Protein AF-A0A834ANT7-F1 (afdb_monomer)

Mean predicted aligned error: 19.16 Å

Organism: NCBI:txid89673

Sequence (200 aa):
MSLPKEIGGCCSLTVFCVRDNRLTRIPAEVSQATELHVLDVAGNRLLHLPLSLTALKLKALWLSDNQSQPLLTFQTDTDLTTGEKVLTCVLLPQVPPEQTCQENLPRCGALESLVNDVSDEAWNERAVNRVSAIRFLEDDKDEDDNETRTLLRRATPHPGELKNMKKTVENLRNDMNAAKGLDSNKNEVNHALDRVTTSV

pLDDT: mean 76.5, std 21.65, range [34.84, 98.06]

Secondary structure (DSSP, 8-state):
-B--GGGGG-TT--EEE-TTS--SB--GGGGG-TT--EEE-TTS--S-EEGGGGGS--SEEE--TT-SSSS-PPEEEE-TTT--EEEE-TT-S---GGGGSSS---S-TTSTTSSTT--TTGGGS--TT---S-PPP--S--TT----------PPPPHHHHHHHHHHHHHHHHHHHHHHHHHTTSSSSS----------

Solvent-accessible surface area (backbone atoms only — not comparable to full-atom values): 12754 Å² total; per-residue (Å²): 85,66,60,70,58,68,57,18,72,40,45,82,41,41,70,47,79,55,55,70,40,68,34,42,41,63,47,54,38,53,37,50,16,60,48,28,27,34,43,33,48,19,57,23,38,28,57,48,40,42,48,44,54,73,75,32,70,57,72,26,49,41,61,45,92,87,58,91,57,51,61,78,81,69,46,82,48,64,42,88,89,78,68,44,61,25,31,40,42,97,68,45,57,33,74,56,75,80,51,74,82,58,76,83,82,92,82,63,100,82,51,81,89,70,62,89,78,69,68,92,73,58,88,82,61,76,84,84,74,77,73,70,91,74,78,78,83,82,69,98,75,74,97,76,75,90,62,80,91,64,90,74,90,71,83,82,71,56,75,68,54,50,52,50,52,50,50,54,54,53,50,53,52,50,53,53,53,52,52,55,57,55,65,70,66,70,76,77,80,85,83,82,87,87,88,81,88,82,89,135

Radius of gyration: 33.51 Å; Cα contacts (8 Å, |Δi|>4): 210; chains: 1; bounding box: 116×54×59 Å

Structure (mmCIF, N/CA/C/O backbone):
data_AF-A0A834ANT7-F1
#
_entry.id   AF-A0A834ANT7-F1
#
loop_
_atom_site.group_PDB
_atom_site.id
_atom_site.type_symbol
_atom_site.label_atom_id
_atom_site.label_alt_id
_atom_site.label_comp_id
_atom_site.label_asym_id
_atom_site.label_entity_id
_atom_site.label_seq_id
_atom_site.pdbx_PDB_ins_code
_atom_site.Cartn_x
_atom_site.Cartn_y
_atom_site.Cartn_z
_atom_site.occupancy
_atom_site.B_iso_or_equiv
_atom_site.auth_seq_id
_atom_site.auth_comp_id
_atom_site.auth_asym_id
_atom_site.auth_atom_id
_atom_site.pdbx_PDB_model_num
ATOM 1 N N . MET A 1 1 ? -9.244 14.700 -4.597 1.00 79.69 1 MET A N 1
ATOM 2 C CA . MET A 1 1 ? -10.505 14.079 -4.118 1.00 79.69 1 MET A CA 1
ATOM 3 C C . MET A 1 1 ? -10.150 13.169 -2.947 1.00 79.69 1 MET A C 1
ATOM 5 O O . MET A 1 1 ? -9.087 12.572 -2.990 1.00 79.69 1 MET A O 1
ATOM 9 N N . SER A 1 2 ? -10.948 13.103 -1.883 1.00 89.25 2 SER A N 1
ATOM 10 C CA . SER A 1 2 ? -10.659 12.277 -0.692 1.00 89.25 2 SER A CA 1
ATOM 11 C C . SER A 1 2 ? -11.793 11.289 -0.475 1.00 89.25 2 SER A C 1
ATOM 13 O O . SER A 1 2 ? -12.933 11.600 -0.818 1.00 89.25 2 SER A O 1
ATOM 15 N N . LEU A 1 3 ? -11.497 10.143 0.137 1.00 92.75 3 LEU A N 1
ATOM 16 C CA . LEU A 1 3 ? -12.549 9.290 0.684 1.00 92.75 3 LEU A CA 1
ATOM 17 C C . LEU A 1 3 ? -13.244 9.990 1.868 1.00 92.75 3 LEU A C 1
ATOM 19 O O . LEU A 1 3 ? -12.592 10.791 2.556 1.00 92.75 3 LEU A O 1
ATOM 23 N N . PRO A 1 4 ? -14.536 9.700 2.102 1.00 94.31 4 PRO A N 1
ATOM 24 C CA . PRO A 1 4 ? -15.257 10.140 3.293 1.00 94.31 4 PRO A CA 1
ATOM 25 C C . PRO A 1 4 ? -14.673 9.485 4.551 1.00 94.31 4 PRO A C 1
ATOM 27 O O . PRO A 1 4 ? -14.260 8.325 4.516 1.00 94.31 4 PRO A O 1
ATOM 30 N N . LYS A 1 5 ? -14.652 10.213 5.673 1.00 94.25 5 LYS A N 1
ATOM 31 C CA . LYS A 1 5 ? -14.134 9.707 6.961 1.00 94.25 5 LYS A CA 1
ATOM 32 C C . LYS A 1 5 ? -15.005 8.589 7.542 1.00 94.25 5 LYS A C 1
ATOM 34 O O . LYS A 1 5 ? -14.532 7.755 8.305 1.00 94.25 5 LYS A O 1
ATOM 39 N N . GLU A 1 6 ? -16.268 8.545 7.132 1.00 96.25 6 GLU A N 1
ATOM 40 C CA . GLU A 1 6 ? -17.286 7.584 7.547 1.00 96.25 6 GLU A CA 1
ATOM 41 C C . GLU A 1 6 ? -16.914 6.135 7.191 1.00 96.25 6 GLU A C 1
ATOM 43 O O . GLU A 1 6 ? -17.446 5.209 7.798 1.00 96.25 6 GLU A O 1
ATOM 48 N N . ILE A 1 7 ? -15.946 5.925 6.284 1.00 94.56 7 ILE A N 1
ATOM 49 C CA . ILE A 1 7 ? -15.369 4.603 5.996 1.00 94.56 7 ILE A CA 1
ATOM 50 C C . ILE A 1 7 ? -14.793 3.921 7.247 1.00 94.56 7 ILE A C 1
ATOM 52 O O . ILE A 1 7 ? -14.798 2.695 7.334 1.00 94.56 7 ILE A O 1
ATOM 56 N N . GLY A 1 8 ? -14.358 4.699 8.245 1.00 92.94 8 GLY A N 1
ATOM 57 C CA . GLY A 1 8 ? -13.896 4.169 9.527 1.00 92.94 8 GLY A CA 1
ATOM 5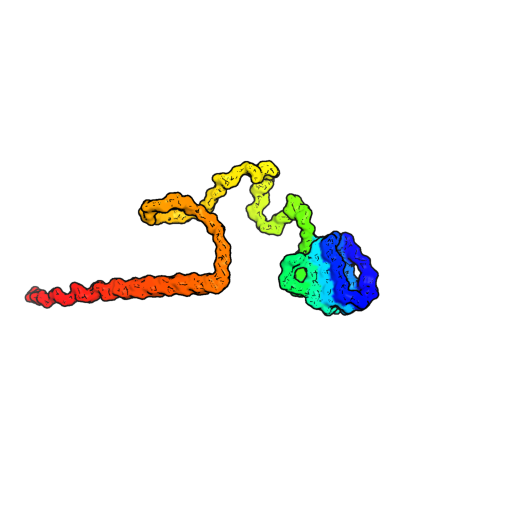8 C C . GLY A 1 8 ? -14.979 3.438 10.325 1.00 92.94 8 GLY A C 1
ATOM 59 O O . GLY A 1 8 ? -14.666 2.556 11.116 1.00 92.94 8 GLY A O 1
ATOM 60 N N . GLY A 1 9 ? -16.259 3.737 10.074 1.00 95.31 9 GLY A N 1
ATOM 61 C CA . GLY A 1 9 ? -17.388 3.046 10.700 1.00 95.31 9 GLY A CA 1
ATOM 62 C C . GLY A 1 9 ? -17.675 1.660 10.114 1.00 95.31 9 GLY A C 1
ATOM 63 O O . GLY A 1 9 ? -18.487 0.914 10.662 1.00 95.31 9 GLY A O 1
ATOM 64 N N . CYS A 1 10 ? -17.029 1.283 9.009 1.00 95.50 10 CYS A N 1
ATOM 65 C CA . CYS A 1 10 ? -17.207 -0.017 8.372 1.00 95.50 10 CYS A CA 1
ATOM 66 C C . CYS A 1 10 ? -16.357 -1.098 9.067 1.00 95.50 10 CYS A C 1
ATOM 68 O O . CYS A 1 10 ? -15.477 -1.694 8.452 1.00 95.50 10 CYS A O 1
ATOM 70 N N . CYS A 1 11 ? -16.619 -1.377 10.348 1.00 92.56 11 CYS A N 1
ATOM 71 C CA . CYS A 1 11 ? -15.779 -2.253 11.178 1.00 92.56 11 CYS A CA 1
ATOM 72 C C . CYS A 1 11 ? -15.645 -3.695 10.656 1.00 92.56 11 CYS A C 1
ATOM 74 O O . CYS A 1 11 ? -14.659 -4.353 10.959 1.00 92.56 11 CYS A O 1
ATOM 76 N N . SER A 1 12 ? -16.610 -4.187 9.873 1.00 96.31 12 SER A N 1
ATOM 77 C CA . SER A 1 12 ? -16.578 -5.530 9.265 1.00 96.31 12 SER A CA 1
ATOM 78 C C . SER A 1 12 ? -15.970 -5.560 7.857 1.00 96.31 12 SER A C 1
ATOM 80 O O . SER A 1 12 ? -16.021 -6.594 7.191 1.00 96.31 12 SER A O 1
ATOM 82 N N . LEU A 1 13 ? -15.449 -4.435 7.358 1.00 97.12 13 LEU A N 1
ATOM 83 C CA . LEU A 1 13 ? -14.861 -4.348 6.025 1.00 97.12 13 LEU A CA 1
ATOM 84 C C . LEU A 1 13 ? -13.523 -5.088 5.994 1.00 97.12 13 LEU A C 1
ATOM 86 O O . LEU A 1 13 ? -12.589 -4.687 6.673 1.00 97.12 13 LEU A O 1
ATOM 90 N N . THR A 1 14 ? -13.424 -6.139 5.179 1.00 97.75 14 THR A N 1
ATOM 91 C CA . THR A 1 14 ? -12.218 -6.983 5.089 1.00 97.75 14 THR A CA 1
ATOM 92 C C . THR A 1 14 ? -11.344 -6.672 3.881 1.00 97.75 14 THR A C 1
ATOM 94 O O . THR A 1 14 ? -10.114 -6.755 3.952 1.00 97.75 14 THR A O 1
ATOM 97 N N . VAL A 1 15 ? -11.978 -6.294 2.773 1.00 97.88 15 VAL A N 1
ATOM 98 C CA . VAL A 1 15 ? -11.341 -5.937 1.508 1.00 97.88 15 VAL A CA 1
ATOM 99 C C . VAL A 1 15 ? -11.928 -4.618 1.046 1.00 97.88 15 VAL A C 1
ATOM 101 O O . VAL A 1 15 ? -13.146 -4.480 0.939 1.00 97.88 15 VAL A O 1
ATOM 104 N N . PHE A 1 16 ? -11.062 -3.662 0.738 1.00 97.81 16 PHE A N 1
ATOM 105 C CA . PHE A 1 16 ? -11.464 -2.372 0.212 1.00 97.81 16 PHE A CA 1
ATOM 106 C C . PHE A 1 16 ? -10.644 -2.035 -1.027 1.00 97.81 16 PHE A C 1
ATOM 108 O O . PHE A 1 16 ? -9.424 -1.910 -0.958 1.00 97.81 16 PHE A O 1
ATOM 115 N N . CYS A 1 17 ? -11.323 -1.914 -2.167 1.00 97.31 17 CYS A N 1
ATOM 116 C CA . CYS A 1 17 ? -10.706 -1.632 -3.455 1.00 97.31 17 CYS A CA 1
ATOM 117 C C . CYS A 1 17 ? -11.291 -0.347 -4.035 1.00 97.31 17 CYS A C 1
ATOM 119 O O . CYS A 1 17 ? -12.495 -0.250 -4.268 1.00 97.31 17 CYS A O 1
ATOM 121 N N . VAL A 1 18 ? -10.419 0.628 -4.264 1.00 96.00 18 VAL A N 1
ATOM 122 C CA . VAL A 1 18 ? -10.719 1.920 -4.894 1.00 96.00 18 VAL A CA 1
ATOM 123 C C . VAL A 1 18 ? -9.677 2.229 -5.971 1.00 96.00 18 VAL A C 1
ATOM 125 O O . VAL A 1 18 ? -9.256 3.376 -6.141 1.00 96.00 18 VAL A O 1
ATOM 128 N N . ARG A 1 19 ? -9.239 1.186 -6.690 1.00 95.00 19 ARG A N 1
ATOM 129 C CA . ARG A 1 19 ? -8.296 1.284 -7.812 1.00 95.00 19 ARG A CA 1
ATOM 130 C C . ARG A 1 19 ? -8.812 2.258 -8.888 1.00 95.00 19 ARG A C 1
ATOM 132 O O . ARG A 1 19 ? -10.022 2.434 -9.021 1.00 95.00 19 ARG A O 1
ATOM 139 N N . ASP A 1 20 ? -7.899 2.900 -9.617 1.00 94.06 20 ASP A N 1
ATOM 140 C CA . ASP A 1 20 ? -8.172 3.741 -10.798 1.00 94.06 20 ASP A CA 1
ATOM 141 C C . ASP A 1 20 ? -9.125 4.911 -10.527 1.00 94.06 20 ASP A C 1
ATOM 143 O O . ASP A 1 20 ? -9.996 5.267 -11.323 1.00 94.06 20 ASP A O 1
ATOM 147 N N . ASN A 1 21 ? -8.954 5.531 -9.362 1.00 93.88 21 ASN A N 1
ATOM 148 C CA . ASN A 1 21 ? -9.688 6.723 -8.965 1.00 93.88 21 ASN A CA 1
ATOM 149 C C . ASN A 1 21 ? -8.773 7.960 -8.957 1.00 93.88 21 ASN A C 1
ATOM 151 O O . ASN A 1 21 ? -7.609 7.936 -9.343 1.00 93.88 21 ASN A O 1
ATOM 155 N N . ARG A 1 22 ? -9.313 9.113 -8.547 1.00 94.69 22 ARG A N 1
ATOM 156 C CA . ARG A 1 22 ? -8.559 10.380 -8.453 1.00 94.69 22 ARG A CA 1
ATOM 157 C C . ARG A 1 22 ? -8.291 10.774 -7.000 1.00 94.69 22 ARG A C 1
ATOM 159 O O . ARG A 1 22 ? -8.285 11.966 -6.666 1.00 94.69 22 ARG A O 1
ATOM 166 N N . LEU A 1 23 ? -8.132 9.781 -6.121 1.00 95.69 23 LEU A N 1
ATOM 167 C CA . LEU A 1 23 ? -7.909 10.025 -4.701 1.00 95.69 23 LEU A CA 1
ATOM 168 C C . LEU A 1 23 ? -6.541 10.668 -4.494 1.00 95.69 23 LEU A C 1
ATOM 170 O O . LEU A 1 23 ? -5.529 10.163 -4.963 1.00 95.69 23 LEU A O 1
ATOM 174 N N . THR A 1 24 ? -6.526 11.790 -3.785 1.00 94.19 24 THR A N 1
ATOM 175 C CA . THR A 1 24 ? -5.313 12.538 -3.428 1.00 94.19 24 THR A CA 1
ATOM 176 C C . THR A 1 24 ? -4.861 12.240 -2.003 1.00 94.19 24 THR A C 1
ATOM 178 O O . THR A 1 24 ? -3.713 12.490 -1.659 1.00 94.19 24 THR A O 1
ATOM 181 N N . ARG A 1 25 ? -5.761 11.709 -1.167 1.00 93.19 25 ARG A N 1
ATOM 182 C CA . ARG A 1 25 ? -5.477 11.298 0.211 1.00 93.19 25 ARG A CA 1
ATOM 183 C C . ARG A 1 25 ? -6.396 10.163 0.649 1.00 93.19 25 ARG A C 1
ATOM 185 O O . ARG A 1 25 ? -7.549 10.091 0.215 1.00 93.19 25 ARG A O 1
ATOM 192 N N . ILE A 1 26 ? -5.888 9.342 1.561 1.00 96.12 26 ILE A N 1
ATOM 193 C CA . ILE A 1 26 ? -6.668 8.383 2.345 1.00 96.12 26 ILE A CA 1
ATOM 194 C C . ILE A 1 26 ? -6.903 9.007 3.732 1.00 96.12 26 ILE A C 1
ATOM 196 O O . ILE A 1 26 ? -5.939 9.482 4.334 1.00 96.12 26 ILE A O 1
ATOM 200 N N . PRO A 1 27 ? -8.150 9.080 4.232 1.00 95.12 27 PRO A N 1
ATOM 201 C CA . PRO A 1 27 ? -8.435 9.634 5.551 1.00 95.12 27 PRO A CA 1
ATOM 202 C C . PRO A 1 27 ? -7.861 8.728 6.646 1.00 95.12 27 PRO A C 1
ATOM 204 O O . PRO A 1 27 ? -7.845 7.502 6.504 1.00 95.12 27 PRO A O 1
ATOM 207 N N . ALA A 1 28 ? -7.398 9.329 7.744 1.00 95.25 28 ALA A N 1
ATOM 208 C CA . ALA A 1 28 ? -6.786 8.593 8.846 1.00 95.25 28 ALA A CA 1
ATOM 209 C C . ALA A 1 28 ? -7.769 7.597 9.484 1.00 95.25 28 ALA A C 1
ATOM 211 O O . ALA A 1 28 ? -7.349 6.549 9.968 1.00 95.25 28 ALA A O 1
ATOM 212 N N . GLU A 1 29 ? -9.066 7.897 9.412 1.00 96.75 29 GLU A N 1
ATOM 213 C CA . GLU A 1 29 ? -10.182 7.106 9.921 1.00 96.75 29 GLU A CA 1
ATOM 214 C C . GLU A 1 29 ? -10.320 5.732 9.256 1.00 96.75 29 GLU A C 1
ATOM 216 O O . GLU A 1 29 ? -10.937 4.854 9.850 1.00 96.75 29 GLU A O 1
ATOM 221 N N . VAL A 1 30 ? -9.691 5.478 8.098 1.00 96.62 30 VAL A N 1
ATOM 222 C CA . VAL A 1 30 ? -9.610 4.113 7.534 1.00 96.62 30 VAL A CA 1
ATOM 223 C C . VAL A 1 30 ? -9.016 3.125 8.543 1.00 96.62 30 VAL A C 1
ATOM 225 O O . VAL A 1 30 ? -9.390 1.955 8.535 1.00 96.62 30 VAL A O 1
ATOM 228 N N . SER A 1 31 ? -8.162 3.581 9.468 1.00 95.19 31 SER A N 1
ATOM 229 C CA . SER A 1 31 ? -7.608 2.728 10.524 1.00 95.19 31 SER A CA 1
ATOM 230 C C . SER A 1 31 ? -8.639 2.201 11.529 1.00 95.19 31 SER A C 1
ATOM 232 O O . SER A 1 31 ? -8.325 1.292 12.293 1.00 95.19 31 SER A O 1
ATOM 234 N N . GLN A 1 32 ? -9.855 2.754 11.546 1.00 96.56 32 GLN A N 1
ATOM 235 C CA . GLN A 1 32 ? -10.951 2.299 12.406 1.00 96.56 32 GLN A CA 1
ATOM 236 C C . GLN A 1 32 ? -11.686 1.081 11.828 1.00 96.56 32 GLN A C 1
ATOM 238 O O . GLN A 1 32 ? -12.349 0.366 12.576 1.00 96.56 32 GLN A O 1
ATOM 243 N N . ALA A 1 33 ? -11.524 0.786 10.533 1.00 96.44 33 ALA A N 1
ATOM 244 C CA . ALA A 1 33 ? -12.004 -0.455 9.932 1.00 96.44 33 ALA A CA 1
ATOM 245 C C . ALA A 1 33 ? -11.088 -1.622 10.351 1.00 96.44 33 ALA A C 1
ATOM 247 O O . ALA A 1 33 ? -10.237 -2.072 9.589 1.00 96.44 33 ALA A O 1
ATOM 248 N N . THR A 1 34 ? -11.219 -2.081 11.599 1.00 94.62 34 THR A N 1
ATOM 249 C CA . THR A 1 34 ? -10.255 -2.985 12.258 1.00 94.62 34 THR A CA 1
ATOM 250 C C . THR A 1 34 ? -10.088 -4.343 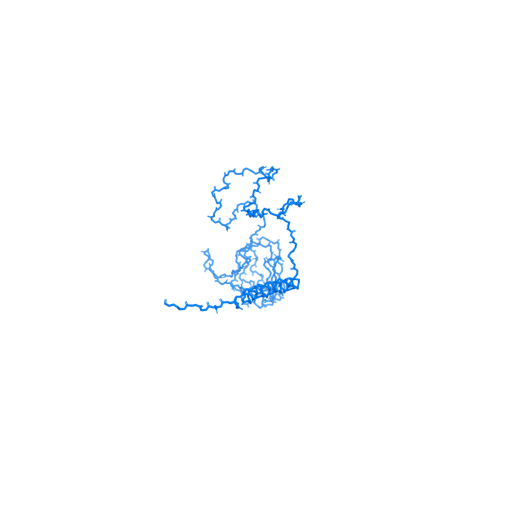11.581 1.00 94.62 34 THR A C 1
ATOM 252 O O . THR A 1 34 ? -9.017 -4.941 11.686 1.00 94.62 34 THR A O 1
ATOM 255 N N . GLU A 1 35 ? -11.116 -4.819 10.874 1.00 97.25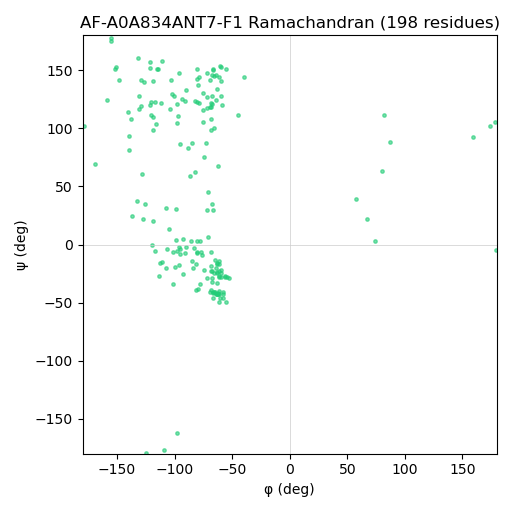 35 GLU A N 1
ATOM 256 C CA . GLU A 1 35 ? -11.078 -6.078 10.118 1.00 97.25 35 GLU A CA 1
ATOM 257 C C . GLU A 1 35 ? -10.499 -5.918 8.703 1.00 97.25 35 GLU A C 1
ATOM 259 O O . GLU A 1 35 ? -10.434 -6.889 7.947 1.00 97.25 35 GLU A O 1
ATOM 264 N N . LEU A 1 36 ? -10.044 -4.715 8.328 1.00 98.06 36 LEU A N 1
ATOM 265 C CA . LEU A 1 36 ? -9.482 -4.469 7.007 1.00 98.06 36 LEU A CA 1
ATOM 266 C C . LEU A 1 36 ? -8.141 -5.188 6.864 1.00 98.06 36 LEU A C 1
ATOM 268 O O . LEU A 1 36 ? -7.163 -4.910 7.563 1.00 98.06 36 LEU A O 1
ATOM 272 N N . HIS A 1 37 ? -8.092 -6.114 5.911 1.00 97.62 37 HIS A N 1
ATOM 273 C CA . HIS A 1 37 ? -6.918 -6.929 5.622 1.00 97.62 37 HIS A CA 1
ATOM 274 C C . HIS A 1 37 ? -6.319 -6.640 4.252 1.00 97.62 37 HIS A C 1
ATOM 276 O O . HIS A 1 37 ? -5.122 -6.856 4.065 1.00 97.62 37 HIS A O 1
ATOM 282 N N . VAL A 1 38 ? -7.123 -6.182 3.294 1.00 98.00 38 VAL A N 1
ATOM 283 C CA . VAL A 1 38 ? -6.663 -5.866 1.941 1.00 98.00 38 VAL A CA 1
ATOM 284 C C . VAL A 1 38 ? -7.142 -4.477 1.569 1.00 98.00 38 VAL A C 1
ATOM 286 O O . VAL A 1 38 ? -8.347 -4.236 1.504 1.00 98.00 38 VAL A O 1
ATOM 289 N N . LEU A 1 39 ? -6.195 -3.584 1.301 1.00 98.00 39 LEU A N 1
ATOM 290 C CA . LEU A 1 39 ? -6.467 -2.248 0.787 1.00 98.00 39 LEU A CA 1
ATOM 291 C C . LEU A 1 39 ? -5.834 -2.100 -0.595 1.00 98.00 39 LEU A C 1
ATOM 293 O O . LEU A 1 39 ? -4.630 -2.271 -0.755 1.00 98.00 39 LEU A O 1
ATOM 297 N N . ASP A 1 40 ? -6.642 -1.773 -1.591 1.00 97.69 40 ASP A N 1
ATOM 298 C CA . ASP A 1 40 ? -6.181 -1.555 -2.955 1.00 97.69 40 ASP A CA 1
ATOM 299 C C . ASP A 1 40 ? -6.514 -0.137 -3.407 1.00 97.69 40 ASP A C 1
ATOM 301 O O . ASP A 1 40 ? -7.678 0.238 -3.563 1.00 97.69 40 ASP A O 1
ATOM 305 N N . VAL A 1 41 ? -5.463 0.658 -3.566 1.00 97.12 41 VAL A N 1
ATOM 306 C CA . VAL A 1 41 ? -5.517 2.076 -3.928 1.00 97.12 41 VAL A CA 1
ATOM 307 C C . VAL A 1 41 ? -4.612 2.355 -5.132 1.00 97.12 41 VAL A C 1
ATOM 309 O O . VAL A 1 41 ? -4.190 3.494 -5.340 1.00 97.12 41 VAL A O 1
ATOM 312 N N . ALA A 1 42 ? -4.288 1.331 -5.928 1.00 96.31 42 ALA A N 1
ATOM 313 C CA . ALA A 1 42 ? -3.495 1.489 -7.143 1.00 96.31 42 ALA A CA 1
ATOM 314 C C . ALA A 1 42 ? -4.181 2.440 -8.145 1.00 96.31 42 ALA A C 1
ATOM 316 O O . ALA A 1 42 ? -5.397 2.622 -8.116 1.00 96.31 42 ALA A O 1
ATOM 317 N N . GLY A 1 43 ? -3.401 3.108 -8.996 1.00 93.56 43 GLY A N 1
ATOM 318 C CA . GLY A 1 43 ? -3.954 4.009 -10.019 1.00 93.56 43 GLY A CA 1
ATOM 319 C C . GLY A 1 43 ? -4.628 5.278 -9.474 1.00 93.56 43 GLY A C 1
ATOM 320 O O . GLY A 1 43 ? -5.464 5.864 -10.155 1.00 93.56 43 GLY A O 1
ATOM 321 N N . ASN A 1 44 ? -4.298 5.707 -8.250 1.00 95.31 44 ASN A N 1
ATOM 322 C CA . ASN A 1 44 ? -4.768 6.971 -7.674 1.00 95.31 44 ASN A CA 1
ATOM 323 C C . ASN A 1 44 ? -3.719 8.096 -7.818 1.00 95.31 44 ASN A C 1
ATOM 325 O O . ASN A 1 44 ? -2.837 8.037 -8.671 1.00 95.31 44 ASN A O 1
ATOM 329 N N . ARG A 1 45 ? -3.858 9.177 -7.039 1.00 95.12 45 ARG A N 1
ATOM 330 C CA . ARG A 1 45 ? -2.978 10.362 -7.031 1.00 95.12 45 ARG A CA 1
ATOM 331 C C . ARG A 1 45 ? -2.446 10.649 -5.623 1.00 95.12 45 ARG A C 1
ATOM 333 O O . ARG A 1 45 ? -2.376 11.803 -5.197 1.00 95.12 45 ARG A O 1
ATOM 340 N N . LEU A 1 46 ? -2.186 9.591 -4.855 1.00 95.31 46 LEU A N 1
ATOM 341 C CA . LEU A 1 46 ? -1.764 9.685 -3.460 1.00 95.31 46 LEU A CA 1
ATOM 342 C C . LEU A 1 46 ? -0.322 10.189 -3.370 1.00 95.31 46 LEU A C 1
ATOM 344 O O . LEU A 1 46 ? 0.574 9.603 -3.969 1.00 95.31 46 LEU A O 1
ATOM 348 N N . LEU A 1 47 ? -0.088 11.248 -2.595 1.00 94.38 47 LEU A N 1
ATOM 349 C CA . LEU A 1 47 ? 1.270 11.733 -2.316 1.00 94.38 47 LEU A CA 1
ATOM 350 C C . LEU A 1 47 ? 1.959 10.909 -1.230 1.00 94.38 47 LEU A C 1
ATOM 352 O O . LEU A 1 47 ? 3.151 10.633 -1.298 1.00 94.38 47 LEU A O 1
ATOM 356 N N . HIS A 1 48 ? 1.181 10.525 -0.227 1.00 96.06 48 HIS A N 1
ATOM 357 C CA . HIS A 1 48 ? 1.591 9.763 0.939 1.00 96.06 48 HIS A CA 1
ATOM 358 C C . HIS A 1 48 ? 0.370 9.018 1.498 1.00 96.06 48 HIS A C 1
ATOM 360 O O . HIS A 1 48 ? -0.753 9.161 0.999 1.00 96.06 48 HIS A O 1
ATOM 366 N N . LEU A 1 49 ? 0.592 8.193 2.516 1.00 97.25 49 LEU A N 1
ATOM 367 C CA . LEU A 1 49 ? -0.459 7.512 3.268 1.00 97.25 49 LEU A CA 1
ATOM 368 C C . LEU A 1 49 ? -0.466 7.999 4.727 1.00 97.25 49 LEU A C 1
ATOM 370 O O . LEU A 1 49 ? 0.591 8.350 5.250 1.00 97.25 49 LEU A O 1
ATOM 374 N N . PRO A 1 50 ? -1.609 8.000 5.433 1.00 96.25 50 PRO A N 1
ATOM 375 C CA . PRO A 1 50 ? -1.630 8.416 6.831 1.00 96.25 50 PRO A CA 1
ATOM 376 C C . PRO A 1 50 ? -0.909 7.391 7.720 1.00 96.25 50 PRO A C 1
ATOM 378 O O . PRO A 1 50 ? -1.065 6.180 7.541 1.00 96.25 50 PRO A O 1
ATOM 381 N N . LEU A 1 51 ? -0.168 7.867 8.731 1.00 97.06 51 LEU A N 1
ATOM 382 C CA . LEU A 1 51 ? 0.530 7.002 9.696 1.00 97.06 51 LEU A CA 1
ATOM 383 C C . LEU A 1 51 ? -0.414 6.022 10.410 1.00 97.06 51 LEU A C 1
ATOM 385 O O . LEU A 1 51 ? -0.001 4.917 10.768 1.00 97.06 51 LEU A O 1
ATOM 389 N N . SER A 1 52 ? -1.689 6.384 10.565 1.00 96.31 52 SER A N 1
ATOM 390 C CA . SER A 1 52 ? -2.704 5.545 11.204 1.00 96.31 52 SER A CA 1
ATOM 391 C C . SER A 1 52 ? -2.922 4.195 10.511 1.00 96.31 52 SER A C 1
ATOM 393 O O . SER A 1 52 ? -3.348 3.254 11.178 1.00 96.31 52 SER A O 1
ATOM 395 N N . LEU A 1 53 ? -2.570 4.035 9.225 1.00 96.12 53 LEU A N 1
ATOM 396 C CA . LEU A 1 53 ? -2.647 2.731 8.551 1.00 96.12 53 LEU A CA 1
ATOM 397 C C . LEU A 1 53 ? -1.749 1.669 9.196 1.00 96.12 53 LEU A C 1
ATOM 399 O O . LEU A 1 53 ? -2.050 0.486 9.080 1.00 96.12 53 LEU A O 1
ATOM 403 N N . THR A 1 54 ? -0.695 2.066 9.919 1.00 94.69 54 THR A N 1
ATOM 404 C CA . THR A 1 54 ? 0.144 1.123 10.684 1.00 94.69 54 THR A CA 1
ATOM 405 C C . THR A 1 54 ? -0.608 0.416 11.813 1.00 94.69 54 THR A C 1
ATOM 407 O O . THR A 1 54 ? -0.172 -0.643 12.257 1.00 94.69 54 THR A O 1
ATOM 410 N N . ALA A 1 55 ? -1.737 0.968 12.273 1.00 94.62 55 ALA A N 1
ATOM 411 C CA . ALA A 1 55 ? -2.568 0.339 13.296 1.00 94.62 55 ALA A CA 1
ATOM 412 C C . ALA A 1 55 ? -3.369 -0.859 12.754 1.00 94.62 55 ALA A C 1
ATOM 414 O O . ALA A 1 55 ? -3.783 -1.724 13.528 1.00 94.62 55 ALA A O 1
ATOM 415 N N . LEU A 1 56 ? -3.586 -0.924 11.436 1.00 95.25 56 LEU A N 1
ATOM 416 C CA . LEU A 1 56 ? -4.293 -2.028 10.800 1.00 95.25 56 LEU A CA 1
ATOM 417 C C . LEU A 1 56 ? -3.371 -3.229 10.601 1.00 95.25 56 LEU A C 1
ATOM 419 O O . LEU A 1 56 ? -2.214 -3.105 10.202 1.00 95.25 56 LEU A O 1
ATOM 423 N N . LYS A 1 57 ? -3.923 -4.430 10.778 1.00 94.44 57 LYS A N 1
ATOM 424 C CA . LYS A 1 57 ? -3.244 -5.693 10.455 1.00 94.44 57 LYS A CA 1
ATOM 425 C C . LYS A 1 57 ? -3.475 -6.058 8.987 1.00 94.44 57 LYS A C 1
ATOM 427 O O . LYS A 1 57 ? -4.053 -7.105 8.677 1.00 94.44 57 LYS A O 1
ATOM 432 N N . LEU A 1 58 ? -3.051 -5.169 8.088 1.00 96.62 58 LEU A N 1
ATOM 433 C CA . LEU A 1 58 ? -3.134 -5.402 6.648 1.00 96.62 58 LEU A CA 1
ATOM 434 C C . LEU A 1 58 ? -2.261 -6.602 6.264 1.00 96.62 58 LEU A C 1
ATOM 436 O O . LEU A 1 58 ? -1.112 -6.717 6.679 1.00 96.62 58 LEU A O 1
ATOM 440 N N . LYS A 1 59 ? -2.826 -7.492 5.451 1.00 96.88 59 LYS A N 1
ATOM 441 C CA . LYS A 1 59 ? -2.133 -8.600 4.783 1.00 96.88 59 LYS A CA 1
ATOM 442 C C . LYS A 1 59 ? -1.664 -8.199 3.385 1.00 96.88 59 LYS A C 1
ATOM 444 O O . LYS A 1 59 ? -0.708 -8.781 2.882 1.00 96.88 59 LYS A O 1
ATOM 449 N N . ALA A 1 60 ? -2.337 -7.225 2.770 1.00 97.25 60 ALA A N 1
ATOM 450 C CA . ALA A 1 60 ? -1.954 -6.644 1.493 1.00 97.25 60 ALA A CA 1
ATOM 451 C C . ALA A 1 60 ? -2.361 -5.164 1.401 1.00 97.25 60 ALA A C 1
ATOM 453 O O . ALA A 1 60 ? -3.439 -4.769 1.849 1.00 97.25 60 ALA A O 1
ATOM 454 N N . LEU A 1 61 ? -1.494 -4.367 0.788 1.00 97.56 61 LEU A N 1
ATOM 455 C CA . LEU A 1 61 ? -1.683 -2.973 0.427 1.00 97.56 61 LEU A CA 1
ATOM 456 C C . LEU A 1 61 ? -1.116 -2.751 -0.978 1.00 97.56 61 LEU A C 1
ATOM 458 O O . LEU A 1 61 ? 0.101 -2.744 -1.164 1.00 97.56 61 LEU A O 1
ATOM 462 N N . TRP A 1 62 ? -1.994 -2.556 -1.957 1.00 97.62 62 TR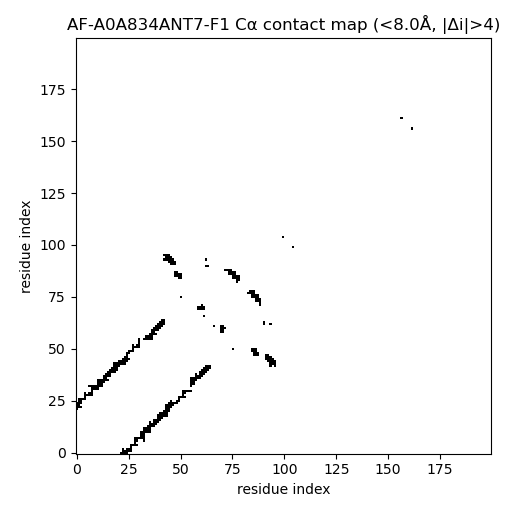P A N 1
ATOM 463 C CA . TRP A 1 62 ? -1.614 -2.355 -3.355 1.00 97.62 62 TRP 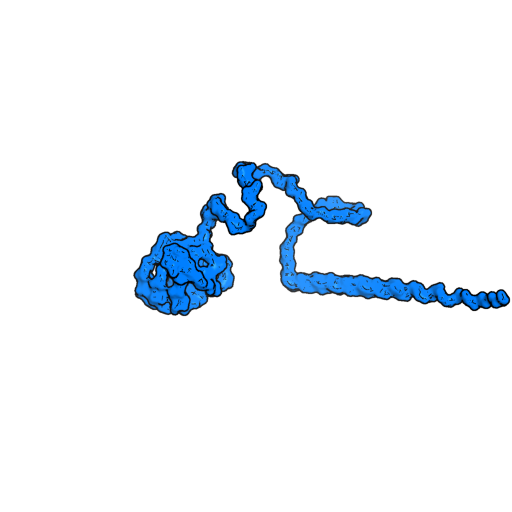A CA 1
ATOM 464 C C . TRP A 1 62 ? -1.600 -0.867 -3.707 1.00 97.62 62 TRP A C 1
ATOM 466 O O . TRP A 1 62 ? -2.618 -0.183 -3.590 1.00 97.62 62 TRP A O 1
ATOM 476 N N . LEU A 1 63 ? -0.437 -0.373 -4.141 1.00 96.38 63 LEU A N 1
ATOM 477 C CA . LEU A 1 63 ? -0.219 1.017 -4.562 1.00 96.38 63 LEU A CA 1
ATOM 478 C C . LEU A 1 63 ? 0.067 1.150 -6.066 1.00 96.38 63 LEU A C 1
ATOM 480 O O . LEU A 1 63 ? -0.024 2.255 -6.596 1.00 96.38 63 LEU A O 1
ATOM 484 N N . SER A 1 64 ? 0.402 0.059 -6.761 1.00 94.00 64 SER A N 1
ATOM 485 C CA . SER A 1 64 ? 0.678 0.031 -8.204 1.00 94.00 64 SER A CA 1
ATOM 486 C C . SER A 1 64 ? 0.319 -1.333 -8.800 1.00 94.00 64 SER A C 1
ATOM 488 O O . SER A 1 64 ? 0.392 -2.341 -8.098 1.00 94.00 64 SER A O 1
ATOM 490 N N . ASP A 1 65 ? -0.017 -1.377 -10.092 1.00 88.62 65 ASP A N 1
ATOM 491 C CA . ASP A 1 65 ? -0.333 -2.625 -10.806 1.00 88.62 65 ASP A CA 1
ATOM 492 C C . ASP A 1 65 ? 0.882 -3.549 -10.955 1.00 88.62 65 ASP A C 1
ATOM 494 O O . ASP A 1 65 ? 0.746 -4.768 -10.960 1.00 88.62 65 ASP A O 1
ATOM 498 N N . ASN A 1 66 ? 2.088 -2.973 -11.008 1.00 86.94 66 ASN A N 1
ATOM 499 C CA . ASN A 1 66 ? 3.346 -3.710 -11.157 1.00 86.94 66 ASN A CA 1
ATOM 500 C C . ASN A 1 66 ? 4.069 -3.917 -9.815 1.00 86.94 66 ASN A C 1
ATOM 502 O O . ASN A 1 66 ? 5.300 -3.954 -9.748 1.00 86.94 66 ASN A O 1
ATOM 506 N N . GLN A 1 67 ? 3.315 -4.019 -8.722 1.00 92.38 67 GLN A N 1
ATOM 507 C CA . GLN A 1 67 ? 3.863 -4.262 -7.394 1.00 92.38 67 GLN A CA 1
ATOM 508 C C . GLN A 1 67 ? 4.129 -5.765 -7.190 1.00 92.38 67 GLN A C 1
ATOM 510 O O . GLN A 1 67 ? 3.234 -6.593 -7.313 1.00 92.38 67 GLN A O 1
ATOM 515 N N . SER A 1 68 ? 5.368 -6.135 -6.857 1.00 90.06 68 SER A N 1
ATOM 516 C CA . SER A 1 68 ? 5.787 -7.544 -6.748 1.00 90.06 68 SER A CA 1
ATOM 517 C C . SER A 1 68 ? 5.473 -8.205 -5.402 1.00 90.06 68 SER A C 1
ATOM 519 O O . SER A 1 68 ? 5.453 -9.431 -5.311 1.00 90.06 68 SER A O 1
ATOM 521 N N . GLN A 1 69 ? 5.253 -7.413 -4.350 1.00 93.69 69 GLN A N 1
ATOM 522 C CA . GLN A 1 69 ? 4.962 -7.895 -2.999 1.00 93.69 69 GLN A CA 1
ATOM 523 C C . GLN A 1 69 ? 3.678 -7.260 -2.475 1.00 93.69 69 GLN A C 1
ATOM 525 O O . GLN A 1 69 ? 3.498 -6.062 -2.656 1.00 93.69 69 GLN A O 1
ATOM 530 N N . PRO A 1 70 ? 2.808 -7.999 -1.771 1.00 90.19 70 PRO A N 1
ATOM 531 C CA . PRO A 1 70 ? 1.542 -7.460 -1.279 1.00 90.19 70 PRO A CA 1
ATOM 532 C C . PRO A 1 70 ? 1.713 -6.406 -0.180 1.00 90.19 70 PRO A C 1
ATOM 534 O O . PRO A 1 70 ? 0.819 -5.594 0.000 1.00 90.19 70 PRO A O 1
ATOM 537 N N . LEU A 1 71 ? 2.828 -6.385 0.554 1.00 92.00 71 LEU A N 1
ATOM 538 C CA . LEU A 1 71 ? 3.136 -5.361 1.555 1.00 92.00 71 LEU A CA 1
ATOM 539 C C . LEU A 1 71 ? 4.529 -4.799 1.301 1.00 92.00 71 LEU A C 1
ATOM 541 O O . LEU A 1 71 ? 5.450 -5.540 0.967 1.00 92.00 71 LEU A O 1
ATOM 545 N N . LEU A 1 72 ? 4.673 -3.491 1.492 1.00 90.50 72 LEU A N 1
ATOM 546 C CA . LEU A 1 72 ? 5.929 -2.768 1.334 1.00 90.50 72 LEU A CA 1
ATOM 547 C C . LEU A 1 72 ? 6.446 -2.296 2.690 1.00 90.50 72 LEU A C 1
ATOM 549 O O . LEU A 1 72 ? 5.691 -2.127 3.647 1.00 90.50 72 LEU A O 1
ATOM 553 N N . THR A 1 73 ? 7.748 -2.039 2.756 1.00 91.44 73 THR A N 1
ATOM 554 C CA . THR A 1 73 ? 8.344 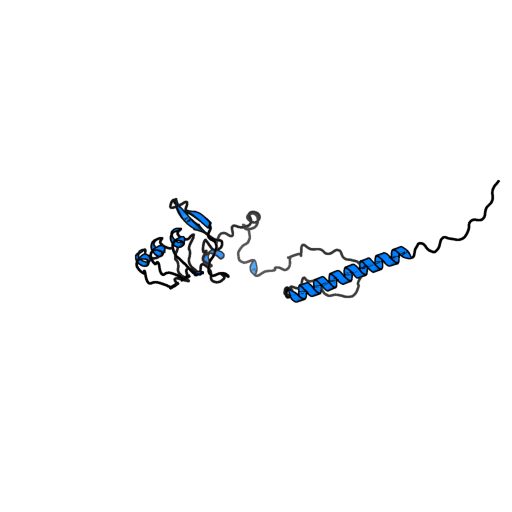-1.315 3.877 1.00 91.44 73 THR A CA 1
ATOM 555 C C . THR A 1 73 ? 8.087 0.177 3.703 1.00 91.44 73 THR A C 1
ATOM 557 O O . THR A 1 73 ? 8.504 0.763 2.701 1.00 91.44 73 THR A O 1
ATOM 560 N N . PHE A 1 74 ? 7.430 0.789 4.683 1.00 94.81 74 PHE A N 1
ATOM 561 C CA . PHE A 1 74 ? 7.157 2.222 4.691 1.00 94.81 74 PHE A CA 1
ATOM 562 C C . PHE A 1 74 ? 8.199 2.981 5.508 1.00 94.81 74 PHE A C 1
ATOM 564 O O . PHE A 1 74 ? 8.715 2.479 6.506 1.00 94.81 74 PHE A O 1
ATOM 571 N N . GLN A 1 75 ? 8.482 4.206 5.083 1.00 96.69 75 GLN A N 1
ATOM 572 C CA . GLN A 1 75 ? 9.254 5.182 5.841 1.00 96.69 75 GLN A CA 1
ATOM 573 C C . GLN A 1 75 ? 8.290 6.201 6.443 1.00 96.69 75 GLN A C 1
ATOM 575 O O . GLN A 1 75 ? 7.314 6.586 5.799 1.00 96.69 75 GLN A O 1
ATOM 580 N N . THR A 1 76 ? 8.565 6.635 7.669 1.00 96.69 76 THR A N 1
ATOM 581 C CA . THR A 1 76 ? 7.785 7.688 8.322 1.00 96.69 76 THR A CA 1
ATOM 582 C C . THR A 1 76 ? 8.408 9.041 8.015 1.00 96.69 76 THR A C 1
ATOM 584 O O . THR A 1 76 ? 9.570 9.269 8.347 1.00 96.69 76 THR A O 1
ATOM 587 N N . ASP A 1 77 ? 7.618 9.941 7.445 1.00 95.38 77 ASP A N 1
ATOM 588 C CA . ASP A 1 77 ? 8.000 11.320 7.150 1.00 95.38 77 ASP A CA 1
ATOM 589 C C . ASP A 1 77 ? 7.003 12.305 7.787 1.00 95.38 77 ASP A C 1
ATOM 591 O O . ASP A 1 77 ? 6.074 11.904 8.496 1.00 95.38 77 ASP A O 1
ATOM 595 N N . THR A 1 78 ? 7.217 13.603 7.598 1.00 95.50 78 THR A N 1
ATOM 596 C CA . THR A 1 78 ? 6.331 14.677 8.047 1.00 95.50 78 THR A CA 1
ATOM 597 C C . THR A 1 78 ? 5.879 15.475 6.836 1.00 95.50 78 THR A C 1
ATOM 599 O O . THR A 1 78 ? 6.703 16.021 6.108 1.00 95.50 78 THR A O 1
ATOM 602 N N . ASP A 1 79 ? 4.572 15.562 6.624 1.00 91.88 79 ASP A N 1
ATOM 603 C CA . ASP A 1 79 ? 4.020 16.409 5.573 1.00 91.88 79 ASP A CA 1
ATOM 604 C C . ASP A 1 79 ? 4.264 17.883 5.929 1.00 91.88 79 ASP A C 1
ATOM 606 O O . ASP A 1 79 ? 3.824 18.362 6.972 1.00 91.88 79 ASP A O 1
ATOM 610 N N . LEU A 1 80 ? 4.970 18.612 5.065 1.00 89.31 80 LEU A N 1
ATOM 611 C CA . LEU A 1 80 ? 5.333 20.017 5.288 1.00 89.31 80 LEU A CA 1
ATOM 612 C C . LEU A 1 80 ? 4.118 20.951 5.308 1.00 89.31 80 LEU A C 1
ATOM 614 O O . LEU A 1 80 ? 4.174 22.029 5.894 1.00 89.31 80 LEU A O 1
ATOM 618 N N . THR A 1 81 ? 3.027 20.543 4.664 1.00 87.75 81 THR A N 1
ATOM 619 C CA . THR A 1 81 ? 1.813 21.351 4.533 1.00 87.75 81 THR A CA 1
ATOM 620 C C . THR A 1 81 ? 0.936 21.261 5.776 1.00 87.75 81 THR A C 1
ATOM 622 O O . THR A 1 81 ? 0.340 22.253 6.188 1.00 87.75 81 THR A O 1
ATOM 625 N N . THR A 1 82 ? 0.840 20.070 6.367 1.00 89.06 82 THR A N 1
ATOM 626 C CA . THR A 1 82 ? -0.061 19.781 7.495 1.00 89.06 82 THR A CA 1
ATOM 627 C C . THR A 1 82 ? 0.676 19.610 8.825 1.00 89.06 82 THR A C 1
ATOM 629 O O . THR A 1 82 ? 0.069 19.751 9.882 1.00 89.06 82 THR A O 1
ATOM 632 N N . GLY A 1 83 ? 1.979 19.320 8.795 1.00 91.44 83 GLY A N 1
ATOM 633 C CA . GLY A 1 83 ? 2.782 18.959 9.964 1.00 91.44 83 GLY A CA 1
ATOM 634 C C . GLY A 1 83 ? 2.524 17.540 10.484 1.00 91.44 83 GLY A C 1
ATOM 635 O O . GLY A 1 83 ? 3.090 17.150 11.506 1.00 91.44 83 GLY A O 1
ATOM 636 N N . GLU A 1 84 ? 1.673 16.759 9.814 1.00 92.31 84 GLU A N 1
ATOM 637 C CA . GLU A 1 84 ? 1.302 15.416 10.252 1.00 92.31 84 GLU A CA 1
ATOM 638 C C . GLU A 1 84 ? 2.361 14.379 9.873 1.00 92.31 84 GLU A C 1
ATOM 640 O O . GLU A 1 84 ? 3.067 14.501 8.868 1.00 92.31 84 GLU A O 1
ATOM 645 N N . LYS A 1 85 ? 2.460 13.315 10.676 1.00 95.12 85 LYS A N 1
ATOM 646 C CA . LYS A 1 85 ? 3.288 12.160 10.330 1.00 95.12 85 LYS A CA 1
ATOM 647 C C . LYS A 1 85 ? 2.598 11.318 9.266 1.00 95.12 85 LYS A C 1
ATOM 649 O O . LYS A 1 85 ? 1.440 10.925 9.421 1.00 95.12 85 LYS A O 1
ATOM 654 N N . VAL A 1 86 ? 3.345 10.990 8.223 1.00 97.25 86 VAL A N 1
ATOM 655 C CA . VAL A 1 86 ? 2.852 10.272 7.048 1.00 97.25 86 VAL A CA 1
ATOM 656 C C . VAL A 1 86 ? 3.773 9.113 6.702 1.00 97.25 86 VAL A C 1
ATOM 658 O O . VAL A 1 86 ? 4.925 9.058 7.127 1.00 97.25 86 VAL A O 1
ATOM 661 N N . LEU A 1 87 ? 3.249 8.164 5.939 1.00 97.19 87 LEU A N 1
ATOM 662 C CA . LEU A 1 87 ? 3.982 7.033 5.398 1.00 97.19 87 LEU A CA 1
ATOM 663 C C . LEU A 1 87 ? 4.297 7.297 3.930 1.00 97.19 87 LEU A C 1
ATOM 665 O O . LEU A 1 87 ? 3.404 7.594 3.132 1.00 97.19 87 LEU A O 1
ATOM 669 N N . THR A 1 88 ? 5.562 7.117 3.574 1.00 96.25 88 THR A N 1
ATOM 670 C CA . THR A 1 88 ? 6.049 7.155 2.198 1.00 96.25 88 THR A CA 1
ATOM 671 C C . THR A 1 88 ? 6.726 5.836 1.831 1.00 96.25 88 THR A C 1
ATOM 673 O O . THR A 1 88 ? 7.150 5.062 2.694 1.00 96.25 88 THR A O 1
ATOM 676 N N . CYS A 1 89 ? 6.794 5.540 0.539 1.00 94.38 89 CYS A N 1
ATOM 677 C CA . CYS A 1 89 ? 7.542 4.411 0.001 1.00 94.38 89 CYS A CA 1
ATOM 678 C C . CYS A 1 89 ? 7.926 4.695 -1.454 1.00 94.38 89 CYS A C 1
ATOM 680 O O . CYS A 1 89 ? 7.523 5.701 -2.027 1.00 94.38 89 CYS A O 1
ATOM 682 N N . VAL A 1 90 ? 8.657 3.770 -2.077 1.00 92.69 90 VAL A N 1
ATOM 683 C CA . VAL A 1 90 ? 9.149 3.911 -3.459 1.00 92.69 90 VAL A CA 1
ATOM 684 C C . VAL A 1 90 ? 8.053 4.046 -4.527 1.00 92.69 90 VAL A C 1
ATOM 686 O O . VAL A 1 90 ? 8.363 4.401 -5.657 1.00 92.69 90 VAL A O 1
ATOM 689 N N . LEU A 1 91 ? 6.793 3.746 -4.192 1.00 94.56 91 LEU A N 1
ATOM 690 C CA . LEU A 1 91 ? 5.641 3.860 -5.096 1.00 94.56 91 LEU A CA 1
ATOM 691 C C . LEU A 1 91 ? 4.825 5.147 -4.886 1.00 94.56 91 LEU A C 1
ATOM 693 O O . LEU A 1 91 ? 3.773 5.307 -5.502 1.00 94.56 91 LEU A O 1
ATOM 697 N N . LEU A 1 92 ? 5.274 6.040 -4.000 1.00 93.94 92 LEU A N 1
ATOM 698 C CA . LEU A 1 92 ? 4.640 7.324 -3.707 1.00 93.94 92 LEU A CA 1
ATOM 699 C C . LEU A 1 92 ? 5.617 8.468 -4.057 1.00 93.94 92 LEU A C 1
ATOM 701 O O . LEU A 1 92 ? 6.814 8.329 -3.795 1.00 93.94 92 LEU A O 1
ATOM 705 N N . PRO A 1 93 ? 5.148 9.590 -4.636 1.00 94.19 93 PRO A N 1
ATOM 706 C CA . PRO A 1 93 ? 3.760 9.883 -4.999 1.00 94.19 93 PRO A CA 1
ATOM 707 C C . PRO A 1 93 ? 3.269 9.064 -6.209 1.00 94.19 93 PRO A C 1
ATOM 709 O O . PRO A 1 93 ? 4.028 8.778 -7.132 1.00 94.19 93 PRO A O 1
ATOM 712 N N . GLN A 1 94 ? 1.980 8.716 -6.228 1.00 93.31 94 GLN A N 1
ATOM 713 C CA . GLN A 1 94 ? 1.324 8.144 -7.405 1.00 93.31 94 GLN A CA 1
ATOM 714 C C . GLN A 1 94 ? 1.084 9.260 -8.428 1.00 93.31 94 GLN A C 1
ATOM 716 O O . GLN A 1 94 ? 0.208 10.110 -8.252 1.00 93.31 94 GLN A O 1
ATOM 721 N N . VAL A 1 95 ? 1.886 9.276 -9.491 1.00 81.75 95 VAL A N 1
ATOM 722 C CA . VAL A 1 95 ? 1.769 10.252 -10.580 1.00 81.75 95 VAL A CA 1
ATOM 723 C C . VAL A 1 95 ? 0.886 9.657 -11.684 1.00 81.75 95 VAL A C 1
ATOM 725 O O . VAL A 1 95 ? 1.181 8.557 -12.157 1.00 81.75 95 VAL A O 1
ATOM 728 N N . PRO A 1 96 ? -0.201 10.330 -12.105 1.00 69.75 96 PRO A N 1
ATOM 729 C CA . PRO A 1 96 ? -1.015 9.850 -13.211 1.00 69.75 96 PRO A CA 1
ATOM 730 C C . PRO A 1 96 ? -0.211 9.830 -14.522 1.00 69.75 96 PRO A C 1
ATOM 732 O O . PRO A 1 96 ? 0.587 10.737 -14.765 1.00 69.75 96 PRO A O 1
ATOM 735 N N . PRO A 1 97 ? -0.467 8.858 -15.415 1.00 59.09 97 PRO A N 1
ATOM 736 C CA . PRO A 1 97 ? 0.256 8.738 -16.682 1.00 59.09 97 PRO A CA 1
ATOM 737 C C . PRO A 1 97 ? 0.111 9.981 -17.575 1.00 59.09 97 PRO A C 1
ATOM 739 O O . PRO A 1 97 ? 1.037 10.321 -18.301 1.00 59.09 97 PRO A O 1
ATOM 742 N N . GLU A 1 98 ? -0.993 10.727 -17.471 1.00 53.16 98 GLU A N 1
ATOM 743 C CA . GLU A 1 98 ? -1.222 11.956 -18.249 1.00 53.16 98 GLU A CA 1
ATOM 744 C C . GLU A 1 98 ? -0.203 13.077 -17.956 1.00 53.16 98 GLU A C 1
ATOM 746 O O . GLU A 1 98 ? 0.046 13.910 -18.820 1.00 53.16 98 GLU A O 1
ATOM 751 N N . GLN A 1 99 ? 0.436 13.083 -16.779 1.00 51.69 99 GLN A N 1
ATOM 752 C CA . GLN A 1 99 ? 1.480 14.062 -16.432 1.00 51.69 99 GLN A CA 1
ATOM 753 C C . GLN A 1 99 ? 2.868 13.685 -16.967 1.00 51.69 99 GLN A C 1
ATOM 755 O O . GLN A 1 99 ? 3.815 14.440 -16.796 1.00 51.69 99 GLN A O 1
ATOM 760 N N . THR A 1 100 ? 3.017 12.528 -17.621 1.00 45.41 100 THR A N 1
ATOM 761 C CA . THR A 1 100 ? 4.321 12.104 -18.160 1.00 45.41 100 THR A CA 1
ATOM 762 C C . THR A 1 100 ? 4.630 12.678 -19.543 1.00 45.41 100 THR A C 1
ATOM 764 O O . THR A 1 100 ? 5.788 12.651 -19.954 1.00 45.41 100 THR A O 1
ATOM 767 N N . CYS A 1 101 ? 3.637 13.240 -20.244 1.00 45.56 101 CYS A N 1
ATOM 768 C CA . CYS A 1 101 ? 3.834 13.815 -21.579 1.00 45.56 101 CYS A CA 1
ATOM 769 C C . CYS A 1 101 ? 4.061 15.331 -21.575 1.00 45.56 101 CYS A C 1
ATOM 771 O O . CYS A 1 101 ? 4.565 15.862 -22.558 1.00 45.56 101 CYS A O 1
ATOM 773 N N . GLN A 1 102 ? 3.726 16.033 -20.494 1.00 45.03 102 GLN A N 1
ATOM 774 C CA . GLN A 1 102 ? 3.930 17.472 -20.384 1.00 45.03 102 GLN A CA 1
ATOM 775 C C . GLN A 1 102 ? 4.404 17.794 -18.973 1.00 45.03 102 GLN A C 1
ATOM 777 O O . GLN A 1 102 ? 3.661 17.662 -18.007 1.00 45.03 102 GLN A O 1
ATOM 782 N N . GLU A 1 103 ? 5.648 18.256 -18.917 1.00 52.62 103 GLU A N 1
ATOM 783 C CA . GLU A 1 103 ? 6.287 18.902 -17.777 1.00 52.62 103 GLU A CA 1
ATOM 784 C C . GLU A 1 103 ? 6.859 17.973 -16.692 1.00 52.62 103 GLU A C 1
ATOM 786 O O . GLU A 1 103 ? 6.172 17.396 -15.854 1.00 52.62 103 GLU A O 1
ATOM 791 N N . ASN A 1 104 ? 8.194 18.006 -16.644 1.00 44.00 104 ASN A N 1
ATOM 792 C CA . ASN A 1 104 ? 9.057 17.633 -15.526 1.00 44.00 104 ASN A CA 1
ATOM 793 C C . ASN A 1 104 ? 9.431 16.151 -15.449 1.00 44.00 104 ASN A C 1
ATOM 795 O O . ASN A 1 104 ? 8.870 15.344 -14.713 1.00 44.00 104 ASN A O 1
ATOM 799 N N . LEU A 1 105 ? 10.522 15.849 -16.146 1.00 44.53 105 LEU A N 1
ATOM 800 C CA . LEU A 1 105 ? 11.446 14.776 -15.820 1.00 44.53 105 LEU A CA 1
ATOM 801 C C . LEU A 1 105 ? 12.471 15.300 -14.786 1.00 44.53 105 LEU A C 1
ATOM 803 O O . LEU A 1 105 ? 13.538 15.747 -15.207 1.00 44.53 105 LEU A O 1
ATOM 807 N N . PRO A 1 106 ? 12.265 15.273 -13.451 1.00 49.06 106 PRO A N 1
ATOM 808 C CA . PRO A 1 106 ? 13.349 15.620 -12.549 1.00 49.06 106 PRO A CA 1
ATOM 809 C C . PRO A 1 106 ? 14.146 14.350 -12.258 1.00 49.06 106 PRO A C 1
ATOM 811 O O . PRO A 1 106 ? 13.910 13.687 -11.252 1.00 49.06 106 PRO A O 1
ATOM 814 N N . ARG A 1 107 ? 15.084 13.978 -13.140 1.00 43.78 107 ARG A N 1
ATOM 815 C CA . ARG A 1 107 ? 16.242 13.140 -12.759 1.00 43.78 107 ARG A CA 1
ATOM 816 C C . ARG A 1 107 ? 17.311 13.064 -13.847 1.00 43.78 107 ARG A C 1
ATOM 818 O O . ARG A 1 107 ? 17.533 12.019 -14.438 1.00 4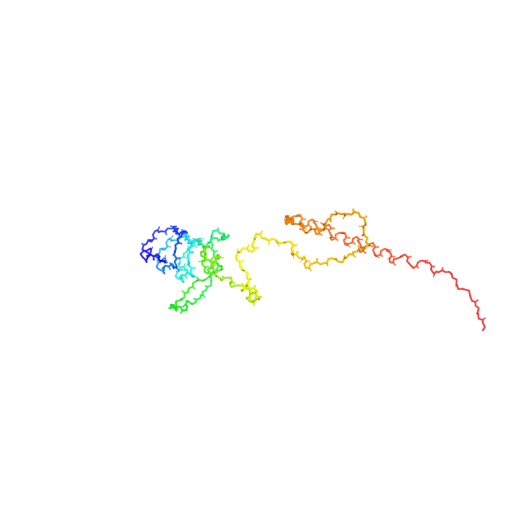3.78 107 ARG A O 1
ATOM 825 N N . CYS A 1 108 ? 17.984 14.187 -14.073 1.00 40.56 108 CYS A N 1
ATOM 826 C CA . CYS A 1 108 ? 19.425 14.281 -14.336 1.00 40.56 108 CYS A CA 1
ATOM 827 C C . CYS A 1 108 ? 19.729 15.761 -14.587 1.00 40.56 108 CYS A C 1
ATOM 829 O O . CYS A 1 108 ? 19.418 16.273 -15.658 1.00 40.56 108 CYS A O 1
ATOM 831 N N . GLY A 1 109 ? 20.343 16.448 -13.619 1.00 46.50 109 GLY A N 1
ATOM 832 C CA . GLY A 1 109 ? 20.722 17.871 -13.706 1.00 46.50 109 GLY A CA 1
ATOM 833 C C . GLY A 1 109 ? 21.816 18.192 -14.737 1.00 46.50 109 GLY A C 1
ATOM 834 O O . GLY A 1 109 ? 22.607 19.098 -14.525 1.00 46.50 109 GLY A O 1
ATOM 835 N N . ALA A 1 110 ? 21.903 17.422 -15.822 1.00 49.28 110 ALA A N 1
ATOM 836 C CA . ALA A 1 110 ? 22.877 17.573 -16.895 1.00 49.28 110 ALA A CA 1
ATOM 837 C C . ALA A 1 110 ? 22.230 17.830 -18.271 1.00 49.28 110 ALA A C 1
ATOM 839 O O . ALA A 1 110 ? 22.959 17.961 -19.249 1.00 49.28 110 ALA A O 1
ATOM 840 N N . LEU A 1 111 ? 20.893 17.885 -18.376 1.00 44.91 111 LEU A N 1
ATOM 841 C CA . LEU A 1 111 ? 20.205 17.962 -19.675 1.00 44.91 111 LEU A CA 1
ATOM 842 C C . LEU A 1 111 ? 19.509 19.303 -19.967 1.00 44.91 111 LEU A C 1
ATOM 844 O O . LEU A 1 111 ? 19.219 19.583 -21.126 1.00 44.91 111 LEU A O 1
ATOM 848 N N . GLU A 1 112 ? 19.291 20.167 -18.972 1.00 48.25 112 GLU A N 1
ATOM 849 C CA . GLU A 1 112 ? 18.520 21.414 -19.154 1.00 48.25 112 GLU A CA 1
ATOM 850 C C . GLU A 1 112 ? 19.151 22.408 -20.148 1.00 48.25 112 GLU A C 1
ATOM 852 O O . GLU A 1 112 ? 18.461 23.275 -20.671 1.00 48.25 112 GLU A O 1
ATOM 857 N N . SER A 1 113 ? 20.431 22.248 -20.501 1.00 46.31 113 SER A N 1
ATOM 858 C CA . SER A 1 113 ? 21.089 23.103 -21.499 1.00 46.31 113 SER A CA 1
ATOM 859 C C . SER A 1 113 ? 20.801 22.722 -22.962 1.00 46.31 113 SER A C 1
ATOM 861 O O . SER A 1 113 ? 21.248 23.443 -23.850 1.00 46.31 113 SER A O 1
ATOM 863 N N . LEU A 1 114 ? 20.108 21.609 -23.243 1.00 47.66 114 LEU A N 1
ATOM 864 C CA . LEU A 1 114 ? 19.927 21.100 -24.617 1.00 47.66 114 LEU A CA 1
ATOM 865 C C . LEU A 1 114 ? 18.470 21.075 -25.109 1.00 47.66 114 LEU A C 1
ATOM 867 O O . LEU A 1 114 ? 18.240 20.748 -26.269 1.00 47.66 114 LEU A O 1
ATOM 871 N N . VAL A 1 115 ? 17.487 21.388 -24.260 1.00 48.94 115 VAL A N 1
ATOM 872 C CA . VAL A 1 115 ? 16.061 21.129 -24.563 1.00 48.94 115 VAL A CA 1
ATOM 873 C C . VAL A 1 115 ? 15.296 22.376 -25.031 1.00 48.94 115 VAL A C 1
ATOM 875 O O . VAL A 1 115 ? 14.179 22.258 -25.517 1.00 48.94 115 VAL A O 1
ATOM 878 N N . ASN A 1 116 ? 15.899 23.566 -24.996 1.00 48.09 116 ASN A N 1
ATOM 879 C CA . ASN A 1 116 ? 15.205 24.794 -25.407 1.00 48.09 116 ASN A CA 1
ATOM 880 C C . ASN A 1 116 ? 15.090 25.015 -26.927 1.00 48.09 116 ASN A C 1
ATOM 882 O O . ASN A 1 116 ? 14.559 26.049 -27.316 1.00 48.09 116 ASN A O 1
ATOM 886 N N . ASP A 1 117 ? 15.547 24.088 -27.778 1.00 45.72 117 ASP A N 1
ATOM 887 C CA . ASP A 1 117 ? 15.598 24.334 -29.231 1.00 45.72 117 ASP A CA 1
ATOM 888 C C . ASP A 1 117 ? 15.127 23.162 -30.111 1.00 45.72 117 ASP A C 1
ATOM 890 O O . ASP A 1 117 ? 15.520 23.047 -31.270 1.00 45.72 117 ASP A O 1
ATOM 894 N N . VAL A 1 118 ? 14.277 22.267 -29.591 1.00 47.53 118 VAL A N 1
ATOM 895 C CA . VAL A 1 118 ? 13.740 21.159 -30.401 1.00 47.53 118 VAL A CA 1
ATOM 896 C C . VAL A 1 118 ? 12.221 21.253 -30.494 1.00 47.53 118 VAL A C 1
ATOM 898 O O . VAL A 1 118 ? 11.493 20.870 -29.584 1.00 47.53 118 VAL A O 1
ATOM 901 N N . SER A 1 119 ? 11.760 21.802 -31.618 1.00 45.31 119 SER A N 1
ATOM 902 C CA . SER A 1 119 ? 10.362 21.790 -32.050 1.00 45.31 119 SER A CA 1
ATOM 903 C C . SER A 1 119 ? 9.861 20.352 -32.264 1.00 45.31 119 SER A C 1
ATOM 905 O O . SER A 1 119 ? 10.600 19.484 -32.737 1.00 45.31 119 SER A O 1
ATOM 907 N N . ASP A 1 120 ? 8.592 20.118 -31.931 1.00 49.53 120 ASP A N 1
ATOM 908 C CA . ASP A 1 120 ? 7.931 18.810 -31.786 1.00 49.53 120 ASP A CA 1
ATOM 909 C C . ASP A 1 120 ? 7.691 18.041 -33.110 1.00 49.53 120 ASP A C 1
ATOM 911 O O . ASP A 1 120 ? 7.074 16.979 -33.124 1.00 49.53 120 ASP A O 1
ATOM 915 N N . GLU A 1 121 ? 8.204 18.529 -34.246 1.00 46.62 121 GLU A N 1
ATOM 916 C CA . GLU A 1 121 ? 8.130 17.830 -35.543 1.00 46.62 121 GLU A CA 1
ATOM 917 C C . GLU A 1 121 ? 9.382 16.992 -35.883 1.00 46.62 121 GLU A C 1
ATOM 919 O O . GLU A 1 121 ? 9.397 16.254 -36.868 1.00 46.62 121 GLU A O 1
ATOM 924 N N . ALA A 1 122 ? 10.434 17.024 -35.060 1.00 44.84 122 ALA A N 1
ATOM 925 C CA . ALA A 1 122 ? 11.712 16.374 -35.379 1.00 44.84 122 ALA A CA 1
ATOM 926 C C . ALA A 1 122 ? 11.745 14.838 -35.193 1.00 44.84 122 ALA A C 1
ATOM 928 O O . ALA A 1 122 ? 12.733 14.196 -35.552 1.00 44.84 122 ALA A O 1
ATOM 929 N N . TRP A 1 123 ? 10.695 14.211 -34.649 1.00 46.75 123 TRP A N 1
ATOM 930 C CA . TRP A 1 123 ? 10.693 12.761 -34.382 1.00 46.75 123 TRP A CA 1
ATOM 931 C C . TRP A 1 123 ? 10.385 11.877 -35.599 1.00 46.75 123 TRP A C 1
ATOM 933 O O . TRP A 1 123 ? 10.540 10.660 -35.501 1.00 46.75 123 TRP A O 1
ATOM 943 N N . ASN A 1 124 ? 10.010 12.458 -36.744 1.00 50.56 124 ASN A N 1
ATOM 944 C CA . ASN A 1 124 ? 9.774 11.711 -37.987 1.00 50.56 124 ASN A CA 1
ATOM 945 C C . ASN A 1 124 ? 10.855 11.890 -39.055 1.00 50.56 124 ASN A C 1
ATOM 947 O O . ASN A 1 124 ? 10.826 11.180 -40.060 1.00 50.56 124 ASN A O 1
ATOM 951 N N . GLU A 1 125 ? 11.860 12.736 -38.832 1.00 45.47 125 GLU A N 1
ATOM 952 C CA . GLU A 1 125 ? 13.008 12.806 -39.726 1.00 45.47 125 GLU A CA 1
ATOM 953 C C . GLU A 1 125 ? 14.307 12.449 -39.003 1.00 45.47 125 GLU A C 1
ATOM 955 O O . GLU A 1 125 ? 14.914 13.218 -38.265 1.00 45.47 125 GLU A O 1
ATOM 960 N N . ARG A 1 126 ? 14.812 11.271 -39.382 1.00 49.78 126 ARG A N 1
ATOM 961 C CA . ARG A 1 126 ? 16.236 11.104 -39.671 1.00 49.78 126 ARG A CA 1
ATOM 962 C C . ARG A 1 126 ? 17.158 10.934 -38.452 1.00 49.78 126 ARG A C 1
ATOM 964 O O . ARG A 1 126 ? 18.169 11.612 -38.305 1.00 49.78 126 ARG A O 1
ATOM 971 N N . ALA A 1 127 ? 16.961 9.849 -37.702 1.00 49.62 127 ALA A N 1
ATOM 972 C CA . ALA A 1 127 ? 17.984 9.297 -36.801 1.00 49.62 127 ALA A CA 1
ATOM 973 C C . ALA A 1 127 ? 19.172 8.603 -37.530 1.00 49.62 127 ALA A C 1
ATOM 975 O O . ALA A 1 127 ? 19.768 7.679 -36.984 1.00 49.62 127 ALA A O 1
ATOM 976 N N . VAL A 1 128 ? 19.551 9.014 -38.750 1.00 49.81 128 VAL A N 1
ATOM 977 C CA . VAL A 1 128 ? 20.686 8.404 -39.499 1.00 49.81 128 VAL A CA 1
ATOM 978 C C . VAL A 1 128 ? 22.063 8.906 -39.060 1.00 49.81 128 VAL A C 1
ATOM 980 O O . VAL A 1 128 ? 23.058 8.469 -39.620 1.00 49.81 128 VAL A O 1
ATOM 983 N N . ASN A 1 129 ? 22.154 9.765 -38.039 1.00 48.94 129 ASN A N 1
ATOM 984 C CA . ASN A 1 129 ? 23.437 10.302 -37.565 1.00 48.94 129 ASN A CA 1
ATOM 985 C C . ASN A 1 129 ? 23.790 9.956 -36.110 1.00 48.94 129 ASN A C 1
ATOM 987 O O . ASN A 1 129 ? 24.651 10.601 -35.512 1.00 48.94 129 ASN A O 1
ATOM 991 N N . ARG A 1 130 ? 23.183 8.916 -35.518 1.00 53.75 130 ARG A N 1
ATOM 992 C CA . ARG A 1 130 ? 23.708 8.362 -34.259 1.00 53.75 130 ARG A CA 1
ATOM 993 C C . ARG A 1 130 ? 24.992 7.585 -34.539 1.00 53.75 130 ARG A C 1
ATOM 995 O O . ARG A 1 130 ? 24.969 6.377 -34.741 1.00 53.75 130 ARG A O 1
ATOM 1002 N N . VAL A 1 131 ? 26.116 8.294 -34.534 1.00 53.28 131 VAL A N 1
ATOM 1003 C CA . VAL A 1 131 ? 27.445 7.682 -34.544 1.00 53.28 131 VAL A CA 1
ATOM 1004 C C . VAL A 1 131 ? 27.644 6.978 -33.202 1.00 53.28 131 VAL A C 1
ATOM 1006 O O . VAL A 1 131 ? 27.602 7.603 -32.142 1.00 53.28 131 VAL A O 1
ATOM 1009 N N . SER A 1 132 ? 27.823 5.661 -33.233 1.00 55.22 132 SER A N 1
ATOM 1010 C CA . SER A 1 132 ? 28.159 4.860 -32.059 1.00 55.22 132 SER A CA 1
ATOM 1011 C C . SER A 1 132 ? 29.473 5.355 -31.444 1.00 55.22 132 SER A C 1
ATOM 1013 O O . SER A 1 132 ? 30.515 5.342 -32.092 1.00 55.22 132 SER A O 1
ATOM 1015 N N . ALA A 1 133 ? 29.430 5.782 -30.177 1.00 59.00 133 ALA A N 1
ATOM 1016 C CA . ALA A 1 133 ? 30.589 6.296 -29.434 1.00 59.00 133 ALA A CA 1
ATOM 1017 C C . ALA A 1 133 ? 31.657 5.226 -29.121 1.00 59.00 133 ALA A C 1
ATOM 1019 O O . ALA A 1 133 ? 32.723 5.544 -28.602 1.00 59.00 133 ALA A O 1
ATOM 1020 N N . ILE A 1 134 ? 31.377 3.958 -29.430 1.00 56.56 134 ILE A N 1
ATOM 1021 C CA . ILE A 1 134 ? 32.309 2.842 -29.280 1.00 56.56 134 ILE A CA 1
ATOM 1022 C C . ILE A 1 134 ? 32.958 2.596 -30.642 1.00 56.56 134 ILE A C 1
ATOM 1024 O O . ILE A 1 134 ? 32.294 2.145 -31.574 1.00 56.56 134 ILE A O 1
ATOM 1028 N N . ARG A 1 135 ? 34.254 2.902 -30.748 1.00 57.16 135 ARG A N 1
ATOM 1029 C CA . ARG A 1 135 ? 35.109 2.514 -31.875 1.00 57.16 135 ARG A CA 1
ATOM 1030 C C . ARG A 1 135 ? 35.987 1.357 -31.413 1.00 57.16 135 ARG A C 1
ATOM 1032 O O . ARG A 1 135 ? 36.760 1.525 -30.473 1.00 57.16 135 ARG A O 1
ATOM 1039 N N . PHE A 1 136 ? 35.831 0.191 -32.027 1.00 60.25 136 PHE A N 1
ATOM 1040 C CA . PHE A 1 136 ? 36.750 -0.923 -31.809 1.00 60.25 136 PHE A CA 1
ATOM 1041 C C . PHE A 1 136 ? 38.000 -0.685 -32.657 1.00 60.25 136 PHE A C 1
ATOM 1043 O O . PHE A 1 136 ? 37.877 -0.234 -33.794 1.00 60.25 136 PHE A O 1
ATOM 1050 N N . LEU A 1 137 ? 39.182 -0.937 -32.091 1.00 58.84 137 LEU A N 1
ATOM 1051 C CA . LEU A 1 137 ? 40.427 -0.944 -32.857 1.00 58.84 137 LEU A CA 1
ATOM 1052 C C . LEU A 1 137 ? 40.305 -2.019 -33.941 1.00 58.84 137 LEU A C 1
ATOM 1054 O O . LEU A 1 137 ? 39.901 -3.147 -33.657 1.00 58.84 137 LEU A O 1
ATOM 1058 N N . GLU A 1 138 ? 40.578 -1.630 -35.179 1.00 56.03 138 GLU A N 1
ATOM 1059 C CA . GLU A 1 138 ? 40.698 -2.551 -36.300 1.00 56.03 138 GLU A CA 1
ATOM 1060 C C . GLU A 1 138 ? 41.966 -3.379 -36.054 1.00 56.03 138 GLU A C 1
ATOM 1062 O O . GLU A 1 138 ? 43.072 -2.848 -36.090 1.00 56.03 138 GLU A O 1
ATOM 1067 N N . ASP A 1 139 ? 41.814 -4.659 -35.709 1.00 53.91 139 ASP A N 1
ATOM 1068 C CA . ASP A 1 139 ? 42.901 -5.612 -35.916 1.00 53.91 139 ASP A CA 1
ATOM 1069 C C . ASP A 1 139 ? 42.921 -5.896 -37.424 1.00 53.91 139 ASP A C 1
ATOM 1071 O O . ASP A 1 139 ? 41.944 -6.416 -37.963 1.00 53.91 139 ASP A O 1
ATOM 1075 N N . ASP A 1 140 ? 44.010 -5.514 -38.101 1.00 52.53 140 ASP A N 1
ATOM 1076 C CA . ASP A 1 140 ? 44.236 -5.597 -39.560 1.00 52.53 140 ASP A CA 1
ATOM 1077 C C . ASP A 1 140 ? 44.343 -7.039 -40.104 1.00 52.53 140 ASP A C 1
ATOM 1079 O O . ASP A 1 140 ? 45.124 -7.343 -41.009 1.00 52.53 140 ASP A O 1
ATOM 1083 N N . LYS A 1 141 ? 43.597 -7.979 -39.533 1.00 58.62 141 LYS A N 1
ATOM 1084 C CA . LYS A 1 141 ? 43.520 -9.360 -39.994 1.00 58.62 141 LYS A CA 1
ATOM 1085 C C . LYS A 1 141 ? 42.078 -9.810 -39.892 1.00 58.62 141 LYS A C 1
ATOM 1087 O O . LYS A 1 141 ? 41.623 -10.165 -38.814 1.00 58.62 141 LYS A O 1
ATOM 1092 N N . ASP A 1 142 ? 41.350 -9.653 -40.992 1.00 47.75 142 ASP A N 1
ATOM 1093 C CA . ASP A 1 142 ? 40.691 -10.759 -41.692 1.00 47.75 142 ASP A CA 1
ATOM 1094 C C . ASP A 1 142 ? 39.833 -10.165 -42.826 1.00 47.75 142 ASP A C 1
ATOM 1096 O O . ASP A 1 142 ? 38.757 -9.601 -42.616 1.00 47.75 142 ASP A O 1
ATOM 1100 N N . GLU A 1 143 ? 40.361 -10.250 -44.050 1.00 55.09 143 GLU A N 1
ATOM 1101 C CA . GLU A 1 143 ? 39.599 -10.099 -45.291 1.00 55.09 143 GLU A CA 1
ATOM 1102 C C . GLU A 1 143 ? 38.657 -11.310 -45.413 1.00 55.09 143 GLU A C 1
ATOM 1104 O O . GLU A 1 143 ? 39.129 -12.376 -45.788 1.00 55.09 143 GLU A O 1
ATOM 1109 N N . ASP A 1 144 ? 37.375 -11.182 -45.036 1.00 50.81 144 ASP A N 1
ATOM 1110 C CA . ASP A 1 144 ? 36.242 -11.641 -45.880 1.00 50.81 144 ASP A CA 1
ATOM 1111 C C . ASP A 1 144 ? 34.828 -11.442 -45.293 1.00 50.81 144 ASP A C 1
ATOM 1113 O O . ASP A 1 144 ? 33.848 -11.664 -46.000 1.00 50.81 144 ASP A O 1
ATOM 1117 N N . ASP A 1 145 ? 34.643 -10.978 -44.054 1.00 49.00 145 ASP A N 1
ATOM 1118 C CA . ASP A 1 145 ? 33.278 -10.808 -43.527 1.00 49.00 145 ASP A CA 1
ATOM 1119 C C . ASP A 1 145 ? 32.770 -9.372 -43.715 1.00 49.00 145 ASP A C 1
ATOM 1121 O O . ASP A 1 145 ? 32.835 -8.522 -42.824 1.00 49.00 145 ASP A O 1
ATOM 1125 N N . ASN A 1 146 ? 32.191 -9.106 -44.891 1.00 47.19 146 ASN A N 1
ATOM 1126 C CA . ASN A 1 146 ? 31.375 -7.916 -45.177 1.00 47.19 146 ASN A CA 1
ATOM 1127 C C . ASN A 1 146 ? 30.007 -7.971 -44.456 1.00 47.19 146 ASN A C 1
ATOM 1129 O O . ASN A 1 146 ? 28.956 -7.704 -45.039 1.00 47.19 146 ASN A O 1
ATOM 1133 N N . GLU A 1 147 ? 30.001 -8.345 -43.177 1.00 56.12 147 GLU A N 1
ATOM 1134 C CA . GLU A 1 147 ? 28.859 -8.182 -42.291 1.00 56.12 147 GLU A CA 1
ATOM 1135 C C . GLU A 1 147 ? 29.115 -6.903 -41.493 1.00 56.12 147 GLU A C 1
ATOM 1137 O O . GLU A 1 147 ? 29.963 -6.848 -40.602 1.00 56.12 147 GLU A O 1
ATOM 1142 N N . THR A 1 148 ? 28.420 -5.819 -41.850 1.00 51.41 148 THR A N 1
ATOM 1143 C CA . THR A 1 148 ? 28.450 -4.561 -41.093 1.00 51.41 148 THR A CA 1
ATOM 1144 C C . THR A 1 148 ? 28.313 -4.878 -39.604 1.00 51.41 148 THR A C 1
ATOM 1146 O O . THR A 1 148 ? 27.238 -5.331 -39.204 1.00 51.41 148 THR A O 1
ATOM 1149 N N . ARG A 1 149 ? 29.379 -4.668 -38.806 1.00 58.78 149 ARG A N 1
ATOM 1150 C CA . ARG A 1 149 ? 29.472 -4.935 -37.352 1.00 58.78 149 ARG A CA 1
ATOM 1151 C C . ARG A 1 149 ? 28.465 -4.090 -36.566 1.00 58.78 149 ARG A C 1
ATOM 1153 O O . ARG A 1 149 ? 28.805 -3.164 -35.834 1.00 58.78 149 ARG A O 1
ATOM 1160 N N . THR A 1 150 ? 27.193 -4.395 -36.755 1.00 60.41 150 THR A N 1
ATOM 1161 C CA . THR A 1 150 ? 26.059 -3.708 -36.163 1.00 60.41 150 THR A CA 1
ATOM 1162 C C . THR A 1 150 ? 25.756 -4.389 -34.842 1.00 60.41 150 THR A C 1
ATOM 1164 O O . THR A 1 150 ? 25.694 -5.615 -34.754 1.00 60.41 150 THR A O 1
ATOM 1167 N N . LEU A 1 151 ? 25.572 -3.595 -33.789 1.00 63.94 151 LEU A N 1
ATOM 1168 C CA . LEU A 1 151 ? 25.225 -4.115 -32.473 1.00 63.94 151 LEU A CA 1
ATOM 1169 C C . LEU A 1 151 ? 23.833 -4.761 -32.524 1.00 63.94 151 LEU A C 1
ATOM 1171 O O . LEU A 1 151 ? 22.808 -4.080 -32.480 1.00 63.94 151 LEU A O 1
ATOM 1175 N N . LEU A 1 152 ? 23.804 -6.089 -32.610 1.00 68.38 152 LEU A N 1
ATOM 1176 C CA . LEU A 1 152 ? 22.579 -6.875 -32.560 1.00 68.38 152 LEU A CA 1
ATOM 1177 C C . LEU A 1 152 ? 22.142 -7.047 -31.106 1.00 68.38 152 LEU A C 1
ATOM 1179 O O . LEU A 1 152 ? 22.867 -7.604 -30.278 1.00 68.38 152 LEU A O 1
ATOM 1183 N N . ARG A 1 153 ? 20.921 -6.608 -30.790 1.00 75.31 153 ARG A N 1
ATOM 1184 C CA . ARG A 1 153 ? 20.296 -6.947 -29.510 1.00 75.31 153 ARG A CA 1
ATOM 1185 C C . ARG A 1 153 ? 19.980 -8.438 -29.506 1.00 75.31 153 ARG A C 1
ATOM 1187 O O . ARG A 1 153 ? 19.229 -8.913 -30.352 1.00 75.31 153 ARG A O 1
ATOM 1194 N N . ARG A 1 154 ? 20.521 -9.164 -28.532 1.00 74.50 154 ARG A N 1
ATOM 1195 C CA . ARG A 1 154 ? 20.121 -10.541 -28.232 1.00 74.50 154 ARG A CA 1
ATOM 1196 C C . ARG A 1 154 ? 19.474 -10.601 -26.859 1.00 74.50 154 ARG A C 1
ATOM 1198 O O . ARG A 1 154 ? 19.778 -9.783 -25.992 1.00 74.50 154 ARG A O 1
ATOM 1205 N N . ALA A 1 155 ? 18.563 -11.554 -26.684 1.00 84.19 155 ALA A N 1
ATOM 1206 C CA . ALA A 1 155 ? 17.974 -11.825 -25.383 1.00 84.19 155 ALA A CA 1
ATOM 1207 C C . ALA A 1 155 ? 19.074 -12.209 -24.383 1.00 84.19 155 ALA A C 1
ATOM 1209 O O . ALA A 1 155 ? 20.018 -12.922 -24.729 1.00 84.19 155 ALA A O 1
ATOM 1210 N N . THR A 1 156 ? 18.948 -11.732 -23.146 1.00 84.12 156 THR A N 1
ATOM 1211 C CA . THR A 1 156 ? 19.844 -12.130 -22.060 1.00 84.12 156 THR A CA 1
ATOM 1212 C C . THR A 1 156 ? 19.670 -13.633 -21.800 1.00 84.12 156 THR A C 1
ATOM 1214 O O . THR A 1 156 ? 18.537 -14.049 -21.548 1.00 84.12 156 THR A O 1
ATOM 1217 N N . PRO A 1 157 ? 20.739 -14.452 -21.857 1.00 88.75 157 PRO A N 1
ATOM 1218 C CA . PRO A 1 157 ? 20.631 -15.898 -21.670 1.00 88.75 157 PRO A CA 1
ATOM 1219 C C . PRO A 1 157 ? 20.082 -16.268 -20.289 1.00 88.75 157 PRO A C 1
ATOM 1221 O O . PRO A 1 157 ? 20.257 -15.532 -19.311 1.00 88.75 157 PRO A O 1
ATOM 1224 N N . HIS A 1 158 ? 19.448 -17.436 -20.185 1.00 90.94 158 HIS A N 1
ATOM 1225 C CA . HIS A 1 158 ? 18.889 -17.905 -18.917 1.00 90.94 158 HIS A CA 1
ATOM 1226 C C . HIS A 1 158 ? 20.021 -18.195 -17.899 1.00 90.94 158 HIS A C 1
ATOM 1228 O O . HIS A 1 158 ? 21.116 -18.601 -18.300 1.00 90.94 158 HIS A O 1
ATOM 1234 N N . PRO A 1 159 ? 19.811 -18.065 -16.570 1.00 93.19 159 PRO A N 1
ATOM 1235 C CA . PRO A 1 159 ? 20.879 -18.236 -15.573 1.00 93.19 159 PRO A CA 1
ATOM 1236 C C . PRO A 1 159 ? 21.681 -19.547 -15.658 1.00 93.19 159 PRO A C 1
ATOM 1238 O O . PRO A 1 159 ? 22.854 -19.577 -15.286 1.00 93.19 159 PRO A O 1
ATOM 1241 N N . GLY A 1 160 ? 21.072 -20.636 -16.139 1.00 90.94 160 GLY A N 1
ATOM 1242 C CA . GLY A 1 160 ? 21.767 -21.909 -16.377 1.00 90.94 160 GLY A CA 1
ATOM 1243 C C . GLY A 1 160 ? 22.756 -21.848 -17.546 1.00 90.94 160 GLY A C 1
ATOM 1244 O O . GLY A 1 160 ? 23.877 -22.339 -17.435 1.00 90.94 160 GLY A O 1
ATOM 1245 N N . GLU A 1 161 ? 22.377 -21.181 -18.635 1.00 92.81 161 GLU A N 1
ATOM 1246 C CA . GLU A 1 161 ? 23.224 -20.984 -19.815 1.00 92.81 161 GLU A CA 1
ATOM 1247 C C . GLU A 1 161 ? 24.413 -20.087 -19.476 1.00 92.81 161 GLU A C 1
ATOM 1249 O O . GLU A 1 161 ? 25.546 -20.423 -19.808 1.00 92.81 161 GLU A O 1
ATOM 1254 N N . LEU A 1 162 ? 24.187 -19.019 -18.702 1.00 90.44 162 LEU A N 1
ATOM 1255 C CA . LEU A 1 162 ? 25.253 -18.140 -18.210 1.00 90.44 162 LEU A CA 1
ATOM 1256 C C . LEU A 1 162 ? 26.306 -18.893 -17.387 1.00 90.44 162 LEU A C 1
ATOM 1258 O O . LEU A 1 162 ? 27.503 -18.651 -17.545 1.00 90.44 162 LEU A O 1
ATOM 1262 N N . LYS A 1 163 ? 25.887 -19.832 -16.528 1.00 93.06 163 LYS A N 1
ATOM 1263 C CA . LYS A 1 163 ? 26.821 -20.667 -15.753 1.00 93.06 163 LYS A CA 1
ATOM 1264 C C . LYS A 1 163 ? 27.648 -21.581 -16.653 1.00 93.06 163 LYS A C 1
ATOM 1266 O O . LYS A 1 163 ? 28.851 -21.718 -16.431 1.00 93.06 163 LYS A O 1
ATOM 1271 N N . ASN A 1 164 ? 27.025 -22.172 -17.670 1.00 93.75 164 ASN A N 1
ATOM 1272 C CA . ASN A 1 164 ? 27.721 -23.025 -18.630 1.00 93.75 164 ASN A CA 1
ATOM 1273 C C . ASN A 1 164 ? 28.710 -22.215 -19.472 1.00 93.75 164 ASN A C 1
ATOM 1275 O O . ASN A 1 164 ? 29.869 -22.601 -19.575 1.00 93.75 164 ASN A O 1
ATOM 1279 N N . MET A 1 165 ? 28.294 -21.055 -19.988 1.00 91.25 165 MET A N 1
ATOM 1280 C CA . MET A 1 165 ? 29.160 -20.140 -20.736 1.00 91.25 165 MET A CA 1
ATOM 1281 C C . MET A 1 165 ? 30.361 -19.699 -19.901 1.00 91.25 165 MET A C 1
ATOM 1283 O O . MET A 1 165 ? 31.493 -19.776 -20.371 1.00 91.25 165 MET A O 1
ATOM 1287 N N . LYS A 1 166 ? 30.133 -19.306 -18.640 1.00 93.31 166 LYS A N 1
ATOM 1288 C CA . LYS A 1 166 ? 31.210 -18.965 -17.705 1.00 93.31 166 LYS A CA 1
ATOM 1289 C C . LYS A 1 166 ? 32.209 -20.116 -17.573 1.00 93.31 166 LYS A C 1
ATOM 1291 O O . LYS A 1 166 ? 33.407 -19.891 -17.709 1.00 93.31 166 LYS A O 1
ATOM 1296 N N . LYS A 1 167 ? 31.722 -21.339 -17.342 1.00 93.88 167 LYS A N 1
ATOM 1297 C CA . LYS A 1 167 ? 32.574 -22.526 -17.193 1.00 93.88 167 LYS A CA 1
ATOM 1298 C C . LYS A 1 167 ? 33.394 -22.801 -18.456 1.00 93.88 167 LYS A C 1
ATOM 1300 O O . LYS A 1 167 ? 34.582 -23.085 -18.356 1.00 93.88 167 LYS A O 1
ATOM 1305 N N . THR A 1 168 ? 32.783 -22.681 -19.634 1.00 93.81 168 THR A N 1
ATOM 1306 C CA . THR A 1 168 ? 33.476 -22.845 -20.919 1.00 93.81 168 THR A CA 1
ATOM 1307 C C . THR A 1 168 ? 34.606 -21.829 -21.076 1.00 93.81 168 THR A C 1
ATOM 1309 O O . THR A 1 168 ? 35.720 -22.204 -21.429 1.00 93.81 168 THR A O 1
ATOM 1312 N N . VAL A 1 169 ? 34.349 -20.558 -20.756 1.00 93.06 169 VAL A N 1
ATOM 1313 C CA . VAL A 1 169 ? 35.358 -19.490 -20.837 1.00 93.06 169 VAL A CA 1
ATOM 1314 C C . VAL A 1 169 ? 36.479 -19.691 -19.811 1.00 93.06 169 VAL A C 1
ATOM 1316 O O . VAL A 1 169 ? 37.650 -19.496 -20.132 1.00 93.06 169 VAL A O 1
ATOM 1319 N N . GLU A 1 170 ? 36.154 -20.108 -18.586 1.00 92.44 170 GLU A N 1
ATOM 1320 C CA . GLU A 1 170 ? 37.152 -20.398 -17.550 1.00 92.44 170 GLU A CA 1
ATOM 1321 C C . GLU A 1 170 ? 38.066 -21.563 -17.938 1.00 92.44 170 GLU A C 1
ATOM 1323 O O . GLU A 1 170 ? 39.280 -21.459 -17.760 1.00 92.44 170 GLU A O 1
ATOM 1328 N N . ASN A 1 171 ? 37.505 -22.632 -18.509 1.00 91.94 171 ASN A N 1
ATOM 1329 C CA . ASN A 1 171 ? 38.281 -23.763 -19.012 1.00 91.94 171 ASN A CA 1
ATOM 1330 C C . ASN A 1 171 ? 39.228 -23.327 -20.132 1.00 91.94 171 ASN A C 1
ATOM 1332 O O . ASN A 1 171 ? 40.426 -23.568 -20.034 1.00 91.94 171 ASN A O 1
ATOM 1336 N N . LEU A 1 172 ? 38.720 -22.590 -21.126 1.00 91.81 172 LEU A N 1
ATOM 1337 C CA . LEU A 1 172 ? 39.535 -22.094 -22.237 1.00 91.81 172 LEU A CA 1
ATOM 1338 C C . LEU A 1 172 ? 40.706 -21.230 -21.744 1.00 91.81 172 LEU A C 1
ATOM 1340 O O . LEU A 1 172 ? 41.839 -21.375 -22.200 1.00 91.81 172 LEU A O 1
ATOM 1344 N N . ARG A 1 173 ? 40.455 -20.354 -20.764 1.00 90.56 173 ARG A N 1
ATOM 1345 C CA . ARG A 1 173 ? 41.503 -19.533 -20.143 1.00 90.56 173 ARG A CA 1
ATOM 1346 C C . ARG A 1 173 ? 42.564 -20.388 -19.449 1.00 90.56 173 ARG A C 1
ATOM 1348 O O . ARG A 1 173 ? 43.752 -20.083 -19.543 1.00 90.56 173 ARG A O 1
ATOM 1355 N N . ASN A 1 174 ? 42.147 -21.423 -18.726 1.00 89.00 174 ASN A N 1
ATOM 1356 C CA . ASN A 1 174 ? 43.070 -22.315 -18.031 1.00 89.00 174 ASN A CA 1
ATOM 1357 C C . ASN A 1 174 ? 43.929 -23.106 -19.027 1.00 89.00 174 ASN A C 1
ATOM 1359 O O . ASN A 1 174 ? 45.139 -23.196 -18.829 1.00 89.00 174 ASN A O 1
ATOM 1363 N N . ASP A 1 175 ? 43.335 -23.578 -20.124 1.00 88.06 175 ASP A N 1
ATOM 1364 C CA . ASP A 1 175 ? 44.041 -24.281 -21.198 1.00 88.06 175 ASP A CA 1
ATOM 1365 C C . ASP A 1 175 ? 45.082 -23.374 -21.873 1.00 88.06 175 ASP A C 1
ATOM 1367 O O . ASP A 1 175 ? 46.227 -23.778 -22.074 1.00 88.06 175 ASP A O 1
ATOM 1371 N N . MET A 1 176 ? 44.740 -22.107 -22.138 1.00 85.19 176 MET A N 1
ATOM 1372 C CA . MET A 1 176 ? 45.696 -21.124 -22.663 1.00 85.19 176 MET A CA 1
ATOM 1373 C C . MET A 1 176 ? 46.872 -20.873 -21.710 1.00 85.19 176 MET A C 1
ATOM 1375 O O . MET A 1 176 ? 48.015 -20.740 -22.152 1.00 85.19 176 MET A O 1
ATOM 1379 N N . ASN A 1 177 ? 46.614 -20.804 -20.403 1.00 82.69 177 ASN A N 1
ATOM 1380 C CA . ASN A 1 177 ? 47.669 -20.628 -19.406 1.00 82.69 177 ASN A CA 1
ATOM 1381 C C . ASN A 1 177 ? 48.569 -21.868 -19.308 1.00 82.69 177 ASN A C 1
ATOM 1383 O O . ASN A 1 177 ? 49.788 -21.730 -19.207 1.00 82.69 177 ASN A O 1
ATOM 1387 N N . ALA A 1 178 ? 47.991 -23.069 -19.391 1.00 81.62 178 ALA A N 1
ATOM 1388 C CA . ALA A 1 178 ? 48.743 -24.319 -19.428 1.00 81.62 178 ALA A CA 1
ATOM 1389 C C . ALA A 1 178 ? 49.627 -24.415 -20.685 1.00 81.62 178 ALA A C 1
ATOM 1391 O O . ALA A 1 178 ? 50.801 -24.774 -20.588 1.00 81.62 178 ALA A O 1
ATOM 1392 N N . ALA A 1 179 ? 49.103 -24.019 -21.850 1.00 77.31 179 ALA A N 1
ATOM 1393 C CA . ALA A 1 179 ? 49.857 -23.986 -23.102 1.00 77.31 179 ALA A CA 1
ATOM 1394 C C . ALA A 1 179 ? 51.045 -23.005 -23.050 1.00 77.31 179 ALA A C 1
ATOM 1396 O O . ALA A 1 179 ? 52.149 -23.357 -23.462 1.00 77.31 179 ALA A O 1
ATOM 1397 N N . LYS A 1 180 ? 50.865 -21.810 -22.466 1.00 74.12 180 LYS A N 1
ATOM 1398 C CA . LYS A 1 180 ? 51.963 -20.842 -22.249 1.00 74.12 180 LYS A CA 1
ATOM 1399 C C . LYS A 1 180 ? 53.052 -21.362 -21.300 1.00 74.12 180 LYS A C 1
ATOM 1401 O O . LYS A 1 180 ? 54.228 -21.046 -21.481 1.00 74.12 180 LYS A O 1
ATOM 1406 N N . GLY A 1 181 ? 52.678 -22.170 -20.306 1.00 63.12 181 GLY A N 1
ATOM 1407 C CA . GLY A 1 181 ? 53.628 -22.821 -19.400 1.00 63.12 181 GLY A CA 1
ATOM 1408 C C . GLY A 1 181 ? 54.508 -23.874 -20.086 1.00 63.12 181 GLY A C 1
ATOM 1409 O O . GLY A 1 181 ? 55.669 -24.029 -19.722 1.00 63.12 181 GLY A O 1
ATOM 1410 N N . LEU A 1 182 ? 53.991 -24.563 -21.108 1.00 60.66 182 LEU A N 1
ATOM 1411 C CA . LEU A 1 182 ? 54.734 -25.586 -21.856 1.00 60.66 182 LEU A CA 1
ATOM 1412 C C . LEU A 1 182 ? 55.727 -24.994 -22.869 1.00 60.66 182 LEU A C 1
ATOM 1414 O O . LEU A 1 182 ? 56.799 -25.564 -23.066 1.00 60.66 182 LEU A O 1
ATOM 1418 N N . ASP A 1 183 ? 55.403 -23.852 -23.479 1.00 57.38 183 ASP A N 1
ATOM 1419 C CA . ASP A 1 183 ? 56.282 -23.180 -24.452 1.00 57.38 183 ASP A CA 1
ATOM 1420 C C . ASP A 1 183 ? 57.508 -22.533 -23.776 1.00 57.38 183 ASP A C 1
ATOM 1422 O O . ASP A 1 183 ? 58.607 -22.503 -24.326 1.00 57.38 183 ASP A O 1
ATOM 1426 N N . SER A 1 184 ? 57.357 -22.127 -22.510 1.00 56.22 184 SER A N 1
ATOM 1427 C CA . SER A 1 184 ? 58.452 -21.583 -21.691 1.00 56.22 184 SER A CA 1
ATOM 1428 C C . SER A 1 184 ? 59.521 -22.630 -21.327 1.00 56.22 184 SER A C 1
ATOM 1430 O O . SER A 1 184 ? 60.644 -22.263 -20.998 1.00 56.22 184 SER A O 1
ATOM 1432 N N . ASN A 1 185 ? 59.207 -23.930 -21.424 1.00 52.59 185 ASN A N 1
ATOM 1433 C CA . ASN A 1 185 ? 60.089 -25.033 -21.014 1.00 52.59 185 ASN A CA 1
ATOM 1434 C C . ASN A 1 185 ? 60.921 -25.651 -22.158 1.00 52.59 185 ASN A C 1
ATOM 1436 O O . ASN A 1 185 ? 61.705 -26.567 -21.915 1.00 52.59 185 ASN A O 1
ATOM 1440 N N . LYS A 1 186 ? 60.772 -25.193 -23.410 1.00 49.47 186 LYS A N 1
ATOM 1441 C CA . LYS A 1 186 ? 61.543 -25.721 -24.558 1.00 49.47 186 LYS A CA 1
ATOM 1442 C C . LYS A 1 186 ? 62.863 -24.994 -24.841 1.00 49.47 186 LYS A C 1
ATOM 1444 O O . LYS A 1 186 ? 63.644 -25.490 -25.649 1.00 49.47 186 LYS A O 1
ATOM 1449 N N . ASN A 1 187 ? 63.154 -23.881 -24.165 1.00 47.47 187 ASN A N 1
ATOM 1450 C CA . ASN A 1 187 ? 64.364 -23.086 -24.422 1.00 47.47 187 ASN A CA 1
ATOM 1451 C C . ASN A 1 187 ? 65.605 -23.470 -23.592 1.00 47.47 187 ASN A C 1
ATOM 1453 O O . ASN A 1 187 ? 66.667 -22.900 -23.826 1.00 47.47 187 ASN A O 1
ATOM 1457 N N . GLU A 1 188 ? 65.534 -24.439 -22.672 1.00 49.72 188 GLU A N 1
ATOM 1458 C CA . GLU A 1 188 ? 66.671 -24.752 -21.780 1.00 49.72 188 GLU A CA 1
ATOM 1459 C C . GLU A 1 188 ? 67.558 -25.939 -22.211 1.00 49.72 188 GLU A C 1
ATOM 1461 O O . GLU A 1 188 ? 68.604 -26.160 -21.608 1.00 49.72 188 GLU A O 1
ATOM 1466 N N . VAL A 1 189 ? 67.223 -26.697 -23.266 1.00 46.91 189 VAL A N 1
ATOM 1467 C CA . VAL A 1 189 ? 67.924 -27.975 -23.554 1.00 46.91 189 VAL A CA 1
ATOM 1468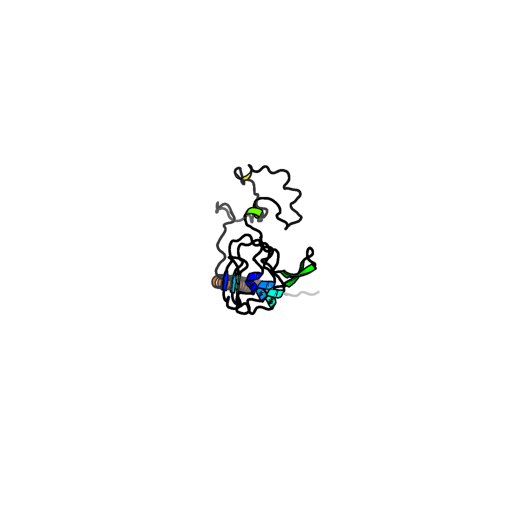 C C . VAL A 1 189 ? 69.086 -27.864 -24.567 1.00 46.91 189 VAL A C 1
ATOM 1470 O O . VAL A 1 189 ? 69.863 -28.803 -24.699 1.00 46.91 189 VAL A O 1
ATOM 1473 N N . ASN A 1 190 ? 69.302 -26.725 -25.239 1.00 45.31 190 ASN A N 1
ATOM 1474 C CA . ASN A 1 190 ? 70.255 -26.649 -26.369 1.00 45.31 190 ASN A CA 1
ATOM 1475 C C . ASN A 1 190 ? 71.611 -25.955 -26.106 1.00 45.31 190 ASN A C 1
ATOM 1477 O O . ASN A 1 190 ? 72.341 -25.699 -27.059 1.00 45.31 190 ASN A O 1
ATOM 1481 N N . HIS A 1 191 ? 72.011 -25.685 -24.859 1.00 41.97 191 HIS A N 1
ATOM 1482 C CA . HIS A 1 191 ? 73.333 -25.092 -24.574 1.00 41.97 191 HIS A CA 1
ATOM 1483 C C . HIS A 1 191 ? 74.137 -25.876 -23.528 1.00 41.97 191 HIS A C 1
ATOM 1485 O O . HIS A 1 191 ? 74.532 -25.355 -22.489 1.00 41.97 191 HIS A O 1
ATOM 1491 N N . ALA A 1 192 ? 74.430 -27.142 -23.816 1.00 44.88 192 ALA A N 1
ATOM 1492 C CA . ALA A 1 192 ? 75.445 -27.893 -23.086 1.00 44.88 192 ALA A CA 1
ATOM 1493 C C . ALA A 1 192 ? 76.260 -28.746 -24.059 1.00 44.88 192 ALA A C 1
ATOM 1495 O O . ALA A 1 192 ? 75.961 -29.920 -24.218 1.00 44.88 192 ALA A O 1
ATOM 1496 N N . LEU A 1 193 ? 77.245 -28.139 -24.728 1.00 45.84 193 LEU A N 1
ATOM 1497 C CA . LEU A 1 193 ? 78.485 -28.767 -25.212 1.00 45.84 193 LEU A CA 1
ATOM 1498 C C . LEU A 1 193 ? 79.334 -27.690 -25.900 1.00 45.84 193 LEU A C 1
ATOM 1500 O O . LEU A 1 193 ? 78.999 -27.232 -26.985 1.00 45.84 193 LEU A O 1
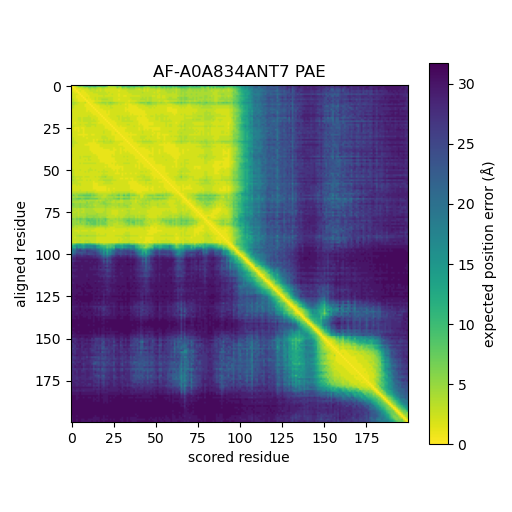ATOM 1504 N N . ASP A 1 194 ? 80.348 -27.208 -25.178 1.00 38.56 194 ASP A N 1
ATOM 1505 C CA . ASP A 1 194 ? 81.729 -27.019 -25.656 1.00 38.56 194 ASP A CA 1
ATOM 1506 C C . ASP A 1 194 ? 82.464 -25.998 -24.777 1.00 38.56 194 ASP A C 1
ATOM 1508 O O . ASP A 1 194 ? 82.442 -24.785 -24.983 1.00 38.56 194 ASP A O 1
ATOM 1512 N N . ARG A 1 195 ? 83.156 -26.517 -23.759 1.00 40.88 195 ARG A N 1
ATOM 1513 C CA . ARG A 1 195 ? 84.289 -25.840 -23.123 1.00 40.88 195 ARG A CA 1
ATOM 1514 C C . ARG A 1 195 ? 85.527 -26.690 -23.376 1.00 40.88 195 ARG A C 1
ATOM 1516 O O . ARG A 1 195 ? 85.716 -27.701 -22.707 1.00 40.88 195 ARG A O 1
ATOM 1523 N N . VAL A 1 196 ? 86.373 -26.255 -24.308 1.00 35.41 196 VAL A N 1
ATOM 1524 C CA . VAL A 1 196 ? 87.772 -26.688 -24.393 1.00 35.41 196 VAL A CA 1
ATOM 1525 C C . VAL A 1 196 ? 88.666 -25.497 -24.048 1.00 35.41 196 VAL A C 1
ATOM 1527 O O . VAL A 1 196 ? 88.590 -24.423 -24.635 1.00 35.41 196 VAL A O 1
ATOM 1530 N N . THR A 1 197 ? 89.462 -25.734 -23.013 1.00 43.81 197 THR A N 1
ATOM 1531 C CA . THR A 1 197 ? 90.608 -25.003 -22.465 1.00 43.81 197 THR A CA 1
ATOM 1532 C C . THR A 1 197 ? 91.555 -24.408 -23.502 1.00 43.81 197 THR A C 1
ATOM 1534 O O . THR A 1 197 ? 91.933 -25.105 -24.433 1.00 43.81 197 THR A O 1
ATOM 1537 N N . THR A 1 198 ? 92.112 -23.226 -23.216 1.00 34.84 198 THR A N 1
ATOM 1538 C CA . THR A 1 198 ? 93.580 -23.095 -23.104 1.00 34.84 198 THR A CA 1
ATOM 1539 C C . THR A 1 198 ? 93.970 -21.866 -22.286 1.00 34.84 198 THR A C 1
ATOM 1541 O O . THR A 1 198 ? 93.558 -20.748 -22.576 1.00 34.84 198 THR A O 1
ATOM 1544 N N . SER A 1 199 ? 94.761 -22.120 -21.251 1.00 37.59 199 SER A N 1
ATOM 1545 C CA . SER A 1 199 ? 95.593 -21.168 -20.519 1.00 37.59 199 SER A CA 1
ATOM 1546 C C . SER A 1 199 ? 96.869 -20.888 -21.319 1.00 37.59 199 SER A C 1
ATOM 1548 O O . SER A 1 199 ? 97.398 -21.841 -21.888 1.00 37.59 199 SER A O 1
ATOM 1550 N N . VAL A 1 200 ? 97.379 -19.651 -21.287 1.00 39.44 200 VAL A N 1
ATOM 1551 C CA . VAL A 1 200 ? 98.691 -19.252 -20.718 1.00 39.44 200 VAL A CA 1
ATOM 1552 C C . VAL A 1 200 ? 98.571 -17.796 -20.281 1.00 39.44 200 VAL A C 1
ATOM 1554 O O . VAL A 1 200 ? 98.038 -16.998 -21.082 1.00 39.44 200 VAL A O 1
#

Foldseek 3Di:
DEDDLCCLVLLCDAEEADAQDAHQAYDLSPLSNQNHAYAHHANYQYQFYAPSCVSHNHVAYHHHPPDPHRDDDWDWDADPVPRHITTDDPSHRPDHPVPVVDDDPPDDPPPPVPPPPDDPPPPPDDPPPPDPPDDDDDPVDDPDDPPPPDDDDDDDDDPVVVVVVVVVVVVVVVVVVVVVVVVVPPPPPPPDDDDDDDDD

Nearest PDB structures (foldseek):
  4tzh-assembly2_B  TM=9.559E-01  e=6.895E-04  Leptospira interrogans
  7d2s-assembly1_A  TM=9.522E-01  e=3.253E-03  Homo sapiens
  8glv-assembly1_Eb  TM=9.233E-01  e=2.512E-03  Chlamydomonas reinhardtii
  7sd1-assembly2_B  TM=9.623E-01  e=4.213E-03  Homo sapiens
  7plo-assembly1_O  TM=7.678E-01  e=6.209E-03  Homo sapiens

InterPro domains:
  IPR032675 Leucine-rich repeat domain superfamily [G3DSA:3.80.10.10] (1-79)
  IPR050614 Synaptic Scaffolding LAP/MAGUK Families [PTHR23119] (1-188)